Protein AF-A0A357V1V2-F1 (afdb_monomer_lite)

Secondary structure (DSSP, 8-state):
------S--SS---------PPPTT-EEEEE-TTT-PBPPTT--EEEEEESTTS-S--TT-GGGTT-SSEEEEEEEEEETTEEEEEEEGGG-EEETTEEE-HHHHHHHHTTT-TTEEEEEEEEEEEEETTEEEEEEEEEEPGGGSSS--HHHHHHHHHHHHHHHHS---SEEEEE-TT-S-B-TTS-B-HHHHHHHHHTT----SEEE--TTS-S-S-HHHHHHGGGG--HHHHHHHHHHHHHHHHHHHHT--GGG--TT-BSTTSS--HHHHHHHHHHHHHHHS-PPPTTHHHH-SBHHHHHHHHHHHHHHHHHHHSSTT--

Foldseek 3Di:
DADPCPPDDPDQDDDFDWPFADDPFKDWFFAAPPVRHTDDAPDKHFIWIDGDPDDQADDPDPVGGPDPRDRPQWIWGHDPRTITTDAGNVQWFQDPNDTDHQVVLLCLLQPLDPQFDHLFKAWHWDQDPVGTAIEMETETDPVCLPPDPVLVVQVSSQVSCCVNPVDGHQKYFYAHPPPFDADPVRHGPNVVVVVCVVVVVGDTSDMLHAVPDDPPDPLQVLVVQQPPDDPVSNLVSQLVNVLVLLCRLLSHDSVVADQFDFPPPSRCDLVSLVVSQVVCCVRNVFHDDSVVSVQAGGSSSSSVRRVVRVVVVVVVVVPPVPD

pLDDT: mean 81.09, std 14.03, range [33.28, 97.44]

Radius of gyration: 25.88 Å; chains: 1; bounding box: 63×56×81 Å

Sequence (323 aa):
MAVPASGIDGGTTRALVSCGTPCQGLALDITDPDSGQPLPHGREGEVRLSGPSVMRGYWRDTATRGREPLATGDLGFIWEGALYVTGRLKDLIIIRGRNVAPGDVENALAQCHPALAPAAAAAFPVETGDGEALVVAVEIRRDHRRNTDWPRVFAAMQGRFADQMGLTATDIVLLPPGALARTTSGKIRRRTCRQAYIDGAWKPLARLAGALEGAGRAGPAKVRRMANADRIERMAALVDYLIWRLAQLTAQPEAFLGPDTPVDGIGLDSLKQVEFLMLVESDLGVALPMDWSASATTLSSLADLIQSHRDGAAATTGDEHGA

Structure (mmCIF, N/CA/C/O backbone):
data_AF-A0A357V1V2-F1
#
_entry.id   AF-A0A357V1V2-F1
#
loop_
_atom_site.group_PDB
_atom_site.id
_atom_site.type_symbol
_atom_site.label_atom_id
_atom_site.label_alt_id
_atom_site.label_comp_id
_atom_site.label_asym_id
_atom_site.label_entity_id
_atom_site.label_seq_id
_atom_site.pdbx_PDB_ins_code
_atom_site.Cartn_x
_atom_site.Cartn_y
_atom_site.Cartn_z
_atom_site.occupancy
_atom_site.B_iso_or_equiv
_atom_site.auth_seq_id
_atom_site.auth_comp_id
_atom_site.auth_asym_id
_atom_site.auth_atom_id
_atom_site.pdbx_PDB_model_num
ATOM 1 N N . MET A 1 1 ? -1.548 -14.354 17.690 1.00 57.34 1 MET A N 1
ATOM 2 C CA . MET A 1 1 ? -1.649 -13.688 19.005 1.00 57.34 1 MET A CA 1
ATOM 3 C C . MET A 1 1 ? -0.673 -12.534 18.935 1.00 57.34 1 MET A C 1
ATOM 5 O O . MET A 1 1 ? 0.463 -12.780 18.555 1.00 57.34 1 MET A O 1
ATOM 9 N N . ALA A 1 2 ? -1.122 -11.303 19.149 1.00 60.66 2 ALA A N 1
ATOM 10 C CA . ALA A 1 2 ? -0.258 -10.149 19.291 1.00 60.66 2 ALA A CA 1
ATOM 11 C C . ALA A 1 2 ? 0.606 -10.367 20.535 1.00 60.66 2 ALA A C 1
ATOM 13 O O . ALA A 1 2 ? 0.085 -10.626 21.620 1.00 60.66 2 ALA A O 1
ATOM 14 N N . VAL A 1 3 ? 1.918 -10.326 20.343 1.00 63.69 3 VAL A N 1
ATOM 15 C CA . VAL A 1 3 ? 2.908 -10.452 21.410 1.00 63.69 3 VAL A CA 1
ATOM 16 C C . VAL A 1 3 ? 3.619 -9.103 21.495 1.00 63.69 3 VAL A C 1
ATOM 18 O O . VAL A 1 3 ? 4.000 -8.574 20.445 1.00 63.69 3 VAL A O 1
ATOM 21 N N . PRO A 1 4 ? 3.775 -8.506 22.689 1.00 62.22 4 PRO A N 1
ATOM 22 C CA . PRO A 1 4 ? 4.600 -7.318 22.847 1.00 62.22 4 PRO A CA 1
ATOM 23 C C . PRO A 1 4 ? 6.000 -7.589 22.307 1.00 62.22 4 PRO A C 1
ATOM 25 O O . PRO A 1 4 ? 6.579 -8.637 22.585 1.00 62.22 4 PRO A O 1
ATOM 28 N N . ALA A 1 5 ? 6.554 -6.645 21.552 1.00 62.47 5 ALA A N 1
ATOM 29 C CA . ALA A 1 5 ? 7.929 -6.754 21.097 1.00 62.47 5 ALA A CA 1
ATOM 30 C C . ALA A 1 5 ? 8.875 -6.628 22.307 1.00 62.47 5 ALA A C 1
ATOM 32 O O . ALA A 1 5 ? 9.198 -5.522 22.737 1.00 62.47 5 ALA A O 1
ATOM 33 N N . SER A 1 6 ? 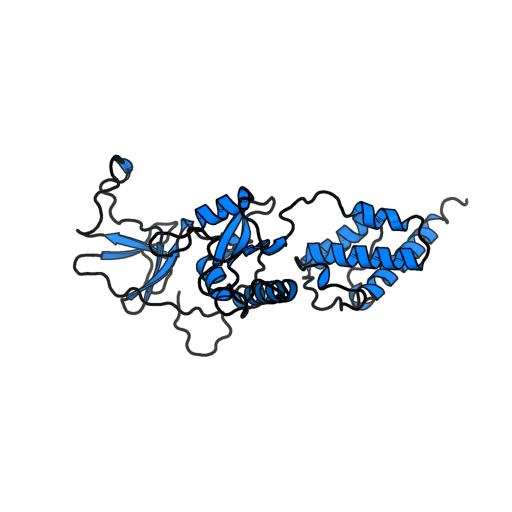9.313 -7.754 22.874 1.00 52.62 6 SER A N 1
ATOM 34 C CA . SER A 1 6 ? 10.531 -7.806 23.682 1.00 52.62 6 SER A CA 1
ATOM 35 C C . SER A 1 6 ? 11.693 -7.646 22.715 1.00 52.62 6 SER A C 1
ATOM 37 O O . SER A 1 6 ? 11.784 -8.411 21.762 1.00 52.62 6 SER A O 1
ATOM 39 N N . GLY A 1 7 ? 12.500 -6.600 22.889 1.00 50.75 7 GLY A N 1
ATOM 40 C CA . GLY A 1 7 ? 13.479 -6.164 21.896 1.00 50.75 7 GLY A CA 1
ATOM 41 C C . GLY A 1 7 ? 14.213 -7.297 21.164 1.00 50.75 7 GLY A C 1
ATOM 42 O O . GLY A 1 7 ? 14.777 -8.184 21.792 1.00 50.75 7 GLY A O 1
ATOM 43 N N . ILE A 1 8 ? 14.263 -7.152 19.836 1.00 47.19 8 ILE A N 1
ATOM 44 C CA . ILE A 1 8 ? 15.121 -7.871 18.883 1.00 47.19 8 ILE A CA 1
ATOM 45 C C . ILE A 1 8 ? 14.845 -9.378 18.731 1.00 47.19 8 ILE A C 1
ATOM 47 O O . ILE A 1 8 ? 15.737 -10.193 18.920 1.00 47.19 8 ILE A O 1
ATOM 51 N N . ASP A 1 9 ? 13.658 -9.739 18.248 1.00 41.16 9 ASP A N 1
ATOM 52 C CA . ASP A 1 9 ? 13.504 -10.947 17.428 1.00 41.16 9 ASP A CA 1
ATOM 53 C C . ASP A 1 9 ? 13.118 -10.510 16.014 1.00 41.16 9 ASP A C 1
ATOM 55 O O . ASP A 1 9 ? 12.279 -9.625 15.850 1.00 41.16 9 ASP A O 1
ATOM 59 N N . GLY A 1 10 ? 13.767 -11.086 14.998 1.00 45.47 10 GLY A N 1
ATOM 60 C CA . GLY A 1 10 ? 13.740 -10.676 13.582 1.00 45.47 10 GLY A CA 1
ATOM 61 C C . GLY A 1 10 ? 12.391 -10.769 12.851 1.00 45.47 10 GLY A C 1
ATOM 62 O O . GLY A 1 10 ? 12.371 -10.923 11.633 1.00 45.47 10 GLY A O 1
ATOM 63 N N . GLY A 1 11 ? 11.269 -10.696 13.567 1.00 51.84 11 GLY A N 1
ATOM 64 C CA . GLY A 1 11 ? 9.940 -10.483 13.009 1.00 51.84 11 GLY A CA 1
ATOM 65 C C . GLY A 1 11 ? 9.652 -8.998 12.768 1.00 51.84 11 GLY A C 1
ATOM 66 O O . GLY A 1 11 ? 10.154 -8.112 13.462 1.00 51.84 11 GLY A O 1
ATOM 67 N N . THR A 1 12 ? 8.807 -8.708 11.783 1.00 56.44 12 THR A N 1
ATOM 68 C CA . THR A 1 12 ? 8.307 -7.352 11.544 1.00 56.44 12 THR A CA 1
ATOM 69 C C . THR A 1 12 ? 7.396 -6.934 12.700 1.00 56.44 12 THR A C 1
ATOM 71 O O . THR A 1 12 ? 6.382 -7.568 12.988 1.00 56.44 12 THR A O 1
ATOM 74 N N . THR A 1 13 ? 7.774 -5.870 13.408 1.00 67.56 13 THR A N 1
ATOM 75 C CA . THR A 1 13 ? 7.014 -5.329 14.544 1.00 67.56 13 THR A CA 1
ATOM 76 C C . THR A 1 13 ? 6.277 -4.058 14.132 1.00 67.56 13 THR A C 1
ATOM 78 O O . THR A 1 13 ? 6.756 -3.286 13.300 1.00 67.56 13 THR A O 1
ATOM 81 N N . ARG A 1 14 ? 5.090 -3.827 14.710 1.00 70.62 14 ARG A N 1
ATOM 82 C CA . ARG A 1 14 ? 4.272 -2.632 14.455 1.00 70.62 14 ARG A CA 1
ATOM 83 C C . ARG A 1 14 ? 3.966 -1.904 15.758 1.00 70.62 14 ARG A C 1
ATOM 85 O O . ARG A 1 14 ? 3.488 -2.516 16.709 1.00 70.62 14 ARG A O 1
ATOM 92 N N . ALA A 1 15 ? 4.178 -0.590 15.775 1.00 77.69 15 ALA A N 1
ATOM 93 C CA . ALA A 1 15 ? 3.747 0.261 16.879 1.00 77.69 15 ALA A CA 1
ATOM 94 C C . ALA A 1 15 ? 2.239 0.548 16.774 1.00 77.69 15 ALA A C 1
ATOM 96 O O . ALA A 1 15 ? 1.752 0.961 15.721 1.00 77.69 15 ALA A O 1
ATOM 97 N N . LEU A 1 16 ? 1.505 0.344 17.868 1.00 82.12 16 LEU A N 1
ATOM 98 C CA . LEU A 1 16 ? 0.070 0.611 17.967 1.00 82.12 16 LEU A CA 1
ATOM 99 C C . LEU A 1 16 ? -0.216 1.535 19.145 1.00 82.12 16 LEU A C 1
ATOM 101 O O . LEU A 1 16 ? 0.464 1.484 20.167 1.00 82.12 16 LEU A O 1
ATOM 105 N N . VAL A 1 17 ? -1.247 2.363 19.001 1.00 86.25 17 VAL A N 1
ATOM 106 C CA . VAL A 1 17 ? -1.710 3.258 20.062 1.00 86.25 17 VAL A CA 1
ATOM 107 C C . VAL A 1 17 ? -2.965 2.667 20.686 1.00 86.25 17 VAL A C 1
ATOM 109 O O . VAL A 1 17 ? -3.897 2.287 19.979 1.00 86.25 17 VAL A O 1
ATOM 112 N N . SER A 1 18 ? -2.977 2.604 22.015 1.00 91.25 18 SER A N 1
ATOM 113 C CA . SER A 1 18 ? -4.138 2.161 22.782 1.00 91.25 18 SER A CA 1
ATOM 114 C C . SER A 1 18 ? -5.326 3.104 22.578 1.00 91.25 18 SER A C 1
ATOM 116 O O . SER A 1 18 ? -5.187 4.325 22.664 1.00 91.25 18 SER A O 1
ATOM 118 N N . CYS A 1 19 ? -6.507 2.535 22.345 1.00 92.56 19 CYS A N 1
ATOM 119 C CA . CYS A 1 19 ? -7.788 3.243 22.358 1.00 92.56 19 CYS A CA 1
ATOM 120 C C . CYS A 1 19 ? -8.397 3.336 23.769 1.00 92.56 19 CYS A C 1
ATOM 122 O O . CYS A 1 19 ? -9.457 3.937 23.931 1.00 92.56 19 CYS A O 1
ATOM 124 N N . GLY A 1 20 ? -7.736 2.765 24.781 1.00 92.81 20 GLY A N 1
ATOM 125 C CA . GLY A 1 20 ? -8.201 2.742 26.165 1.00 92.81 20 GLY A CA 1
ATOM 126 C C . GLY A 1 20 ? -9.162 1.592 26.475 1.00 92.81 20 GLY A C 1
ATOM 127 O O . GLY A 1 20 ? -9.261 0.614 25.732 1.00 92.81 20 GLY A O 1
ATOM 128 N N . THR A 1 21 ? -9.839 1.702 27.615 1.00 92.81 21 THR A N 1
ATOM 129 C CA . THR A 1 21 ? -10.822 0.732 28.112 1.00 92.81 21 THR A CA 1
ATOM 130 C C . THR A 1 21 ? -12.250 1.159 27.740 1.00 92.81 21 THR A C 1
ATOM 132 O O . THR A 1 21 ? -12.507 2.354 27.555 1.00 92.81 21 THR A O 1
ATOM 135 N N . PRO A 1 22 ? -13.210 0.220 27.640 1.00 89.12 22 PRO A N 1
ATOM 136 C CA . PRO A 1 22 ? -14.613 0.559 27.414 1.00 89.12 22 PRO A CA 1
ATOM 137 C C . PRO A 1 22 ? -15.164 1.491 28.500 1.00 89.12 22 PRO A C 1
ATOM 139 O O . PRO A 1 22 ? -14.874 1.329 29.687 1.00 89.12 22 PRO A O 1
ATOM 142 N N . CYS A 1 23 ? -15.995 2.457 28.101 1.00 88.56 23 CYS A N 1
ATOM 143 C CA . CYS A 1 23 ? -16.725 3.294 29.051 1.00 88.56 23 CYS A CA 1
ATOM 144 C C . CYS A 1 23 ? -17.707 2.457 29.887 1.00 88.56 23 CYS A C 1
ATOM 146 O O . CYS A 1 23 ? -18.170 1.401 29.458 1.00 88.56 23 CYS A O 1
ATOM 148 N N . GLN A 1 24 ? -18.075 2.959 31.068 1.00 89.75 24 GLN A N 1
ATOM 149 C CA . GLN A 1 24 ? -19.005 2.267 31.960 1.00 89.75 24 GLN A CA 1
ATOM 150 C C . GLN A 1 24 ? -20.320 1.909 31.246 1.00 89.75 24 GLN A C 1
ATOM 152 O O . GLN A 1 24 ? -20.941 2.751 30.599 1.00 89.75 24 GLN A O 1
ATOM 157 N N . GLY A 1 25 ? -20.744 0.651 31.390 1.00 87.19 25 GLY A N 1
ATOM 158 C CA . GLY A 1 25 ? -21.963 0.125 30.772 1.00 87.19 25 GLY A CA 1
ATOM 159 C C . GLY A 1 25 ? -21.810 -0.316 29.313 1.00 87.19 25 GLY A C 1
ATOM 160 O O . GLY A 1 25 ? -22.768 -0.851 28.763 1.00 87.19 25 GLY A O 1
ATOM 161 N N . LEU A 1 26 ? -20.637 -0.130 28.695 1.00 90.75 26 LEU A N 1
ATOM 162 C CA . LEU A 1 26 ? -20.324 -0.646 27.365 1.00 90.75 26 LEU A CA 1
ATOM 163 C C . LEU A 1 26 ? -19.524 -1.950 27.488 1.00 90.75 26 LEU A C 1
ATOM 165 O O . LEU A 1 26 ? -18.442 -1.966 28.071 1.00 90.75 26 LEU A O 1
ATOM 169 N N . ALA A 1 27 ? -20.052 -3.033 26.928 1.00 92.19 27 ALA A N 1
ATOM 170 C CA . ALA A 1 27 ? -19.327 -4.283 26.749 1.00 92.19 27 ALA A CA 1
ATOM 171 C C . ALA A 1 27 ? -18.579 -4.261 25.410 1.00 92.19 27 ALA A C 1
ATOM 173 O O . ALA A 1 27 ? -19.105 -3.781 24.401 1.00 92.19 27 ALA A O 1
ATOM 174 N N . LEU A 1 28 ? -17.351 -4.773 25.424 1.00 93.25 28 LEU A N 1
ATOM 175 C CA . LEU A 1 28 ? -16.453 -4.864 24.280 1.00 93.25 28 LEU A CA 1
ATOM 176 C C . LEU A 1 28 ? -15.994 -6.312 24.148 1.00 93.25 28 LEU A C 1
ATOM 178 O O . LEU A 1 28 ? -15.358 -6.828 25.065 1.00 93.25 28 LEU A O 1
ATOM 182 N N . ASP A 1 29 ? -16.246 -6.907 22.990 1.00 93.56 29 ASP A N 1
ATOM 183 C CA . ASP A 1 29 ? -15.806 -8.256 22.650 1.00 93.56 29 ASP A CA 1
ATOM 184 C C . ASP A 1 29 ? -14.965 -8.232 21.371 1.00 93.56 29 ASP A C 1
ATOM 186 O O . ASP A 1 29 ? -15.177 -7.404 20.480 1.00 93.56 29 ASP A O 1
ATOM 190 N N . ILE A 1 30 ? -14.019 -9.167 21.274 1.00 95.50 30 ILE A N 1
ATOM 191 C CA . ILE A 1 30 ? -13.288 -9.457 20.038 1.00 95.50 30 ILE A CA 1
ATOM 192 C C . ILE A 1 30 ? -13.782 -10.804 19.531 1.00 95.50 30 ILE A C 1
ATOM 194 O O . ILE A 1 30 ? -13.685 -11.799 20.245 1.00 95.50 30 ILE A O 1
ATOM 198 N N . THR A 1 31 ? -14.319 -10.845 18.316 1.00 93.75 31 THR A N 1
ATOM 199 C CA . THR A 1 31 ? -14.871 -12.073 17.728 1.00 93.75 31 THR A CA 1
ATOM 200 C C . THR A 1 31 ? -14.164 -12.449 16.441 1.00 93.75 31 THR A C 1
ATOM 202 O O . THR A 1 31 ? -13.753 -11.586 15.673 1.00 93.75 31 THR A O 1
ATOM 205 N N . ASP A 1 32 ? -14.052 -13.742 16.180 1.00 88.06 32 ASP A N 1
ATOM 206 C CA . ASP A 1 32 ? -13.596 -14.264 14.902 1.00 88.06 32 ASP A CA 1
ATOM 207 C C . ASP A 1 32 ? -14.593 -13.859 13.792 1.00 88.06 32 ASP A C 1
ATOM 209 O O . ASP A 1 32 ? -15.791 -14.124 13.942 1.00 88.06 32 ASP A O 1
ATOM 213 N N . PRO A 1 33 ? -14.154 -13.180 12.714 1.00 80.81 33 PRO A N 1
ATOM 214 C CA . PRO A 1 33 ? -15.066 -12.656 11.695 1.00 80.81 33 PRO A CA 1
ATOM 215 C C . PRO A 1 33 ? -15.863 -13.734 10.951 1.00 80.81 33 PRO A C 1
ATOM 217 O O . PRO A 1 33 ? -16.987 -13.462 10.529 1.00 80.81 33 PRO A O 1
ATOM 220 N N . ASP A 1 34 ? -15.302 -14.938 10.808 1.00 79.56 34 ASP A N 1
ATOM 221 C CA . ASP A 1 34 ? -15.890 -16.018 10.012 1.00 79.56 34 ASP A CA 1
ATOM 222 C C . ASP A 1 34 ? -16.873 -16.850 10.841 1.00 79.56 34 ASP A C 1
ATOM 224 O O . ASP A 1 34 ? -18.008 -17.103 10.436 1.00 79.56 34 ASP A O 1
ATOM 228 N N . SER A 1 35 ? -16.450 -17.265 12.034 1.00 85.62 35 SER A N 1
ATOM 229 C CA . SER A 1 35 ? -17.246 -18.112 12.928 1.00 85.62 35 SER A CA 1
ATOM 230 C C . SER A 1 35 ? -18.153 -17.322 13.875 1.00 85.62 35 SER A C 1
ATOM 232 O O . SER A 1 35 ? -19.079 -17.887 14.461 1.00 85.62 35 SER A O 1
ATOM 234 N N . GLY A 1 36 ? -17.886 -16.026 14.064 1.00 84.69 36 GLY A N 1
ATOM 235 C CA . GLY A 1 36 ? -18.584 -15.161 15.014 1.00 84.69 36 GLY A CA 1
ATOM 236 C C . GLY A 1 36 ? -18.291 -15.469 16.486 1.00 84.69 36 GLY A C 1
ATOM 237 O O . GLY A 1 36 ? -18.942 -14.889 17.356 1.00 84.69 36 GLY A O 1
ATOM 238 N N . GLN A 1 37 ? -17.352 -16.375 16.777 1.00 90.75 37 GLN A N 1
ATOM 239 C CA . GLN A 1 37 ? -17.047 -16.818 18.138 1.00 90.75 37 GLN A CA 1
ATOM 240 C C . GLN A 1 37 ? -16.130 -15.831 18.873 1.00 90.75 37 GLN A C 1
ATOM 242 O O . GLN A 1 37 ? -15.250 -15.243 18.242 1.00 90.75 37 GLN A O 1
ATOM 247 N N . PRO A 1 38 ? -16.274 -15.662 20.200 1.00 92.25 38 PRO A N 1
ATOM 248 C CA . PRO A 1 38 ? -15.348 -14.860 20.993 1.00 92.25 38 PRO A CA 1
ATOM 249 C C . PRO A 1 38 ? -13.910 -15.376 20.895 1.00 92.25 38 PRO A C 1
ATOM 251 O O . PRO A 1 38 ? -13.651 -16.578 20.981 1.00 92.25 38 PRO A O 1
ATOM 254 N N . LEU A 1 39 ? -12.966 -14.452 20.753 1.00 92.06 39 LEU A N 1
ATOM 255 C CA . LEU A 1 39 ? -11.537 -14.724 20.740 1.00 92.06 39 LEU A CA 1
ATOM 256 C C . LEU A 1 39 ? -10.901 -14.323 22.079 1.00 92.06 39 LEU A C 1
ATOM 258 O O . LEU A 1 39 ? -11.310 -13.336 22.693 1.00 92.06 39 LEU A O 1
ATOM 262 N N . PRO A 1 40 ? -9.873 -15.055 22.546 1.00 90.06 40 PRO A N 1
ATOM 263 C CA . PRO A 1 40 ? -9.169 -14.690 23.766 1.00 90.06 40 PRO A CA 1
ATOM 264 C C . PRO A 1 40 ? -8.368 -13.395 23.578 1.00 90.06 40 PRO A C 1
ATOM 266 O O . PRO A 1 40 ? -8.021 -13.006 22.459 1.00 90.06 40 PRO A O 1
ATOM 269 N N . HIS A 1 41 ? -8.019 -12.750 24.692 1.00 89.00 41 HIS A N 1
ATOM 270 C CA . HIS A 1 41 ? -7.196 -11.540 24.686 1.00 89.00 41 HIS A CA 1
ATOM 271 C C . HIS A 1 41 ? -5.891 -11.741 23.895 1.00 89.00 41 HIS A C 1
ATOM 273 O O . HIS A 1 41 ? -5.310 -12.827 23.857 1.00 89.00 41 HIS A O 1
ATOM 279 N N . GLY A 1 42 ? -5.447 -10.682 23.222 1.00 87.62 42 GLY A N 1
ATOM 280 C CA . GLY A 1 42 ? -4.290 -10.699 22.333 1.00 87.62 42 GLY A CA 1
ATOM 281 C C . GLY A 1 42 ? -4.525 -11.386 20.984 1.00 87.62 42 GLY A C 1
ATOM 282 O O . GLY A 1 42 ? -3.621 -11.399 20.155 1.00 87.62 42 GLY A O 1
ATOM 283 N N . ARG A 1 43 ? -5.690 -11.971 20.689 1.00 88.81 43 ARG A N 1
ATOM 284 C CA . ARG A 1 43 ? -6.023 -12.407 19.319 1.00 88.81 43 ARG A CA 1
ATOM 285 C C . ARG A 1 43 ? -6.731 -11.274 18.587 1.00 88.81 43 ARG A C 1
ATOM 287 O O . ARG A 1 43 ? -7.619 -10.643 19.145 1.00 88.81 43 ARG A O 1
ATOM 294 N N . GLU A 1 44 ? -6.311 -11.025 17.351 1.00 88.81 44 GLU A N 1
ATOM 295 C CA . GLU A 1 44 ? -6.985 -10.074 16.470 1.00 88.81 44 GLU A CA 1
ATOM 296 C C . GLU A 1 44 ? -8.293 -10.677 15.951 1.00 88.81 44 GLU A C 1
ATOM 298 O O . GLU A 1 44 ? -8.324 -11.845 15.564 1.00 88.81 44 GLU A O 1
ATOM 303 N N . GLY A 1 45 ? -9.350 -9.871 15.950 1.00 90.62 45 GLY A N 1
ATOM 304 C CA . GLY A 1 45 ? -10.662 -10.202 15.406 1.00 90.62 45 GLY A CA 1
ATOM 305 C C . GLY A 1 45 ? -11.514 -8.953 15.207 1.00 90.62 45 GLY A C 1
ATOM 306 O O . GLY A 1 45 ? -11.035 -7.829 15.360 1.00 90.62 45 GLY A O 1
ATOM 307 N N . GLU A 1 46 ? -12.781 -9.142 14.856 1.00 94.12 46 GLU A N 1
ATOM 308 C CA . GLU A 1 46 ? -13.752 -8.058 14.735 1.00 94.12 46 GLU A CA 1
ATOM 309 C C . GLU A 1 46 ? -14.107 -7.490 16.114 1.00 94.12 46 GLU A C 1
ATOM 311 O O . GLU A 1 46 ? -14.473 -8.228 17.032 1.00 94.12 46 GLU A O 1
ATOM 316 N N . VAL A 1 47 ? -14.039 -6.165 16.229 1.00 95.00 47 VAL A N 1
ATOM 317 C CA . VAL A 1 47 ? -14.464 -5.414 17.407 1.00 95.00 47 VAL A CA 1
ATOM 318 C C . VAL A 1 47 ? -15.988 -5.340 17.447 1.00 95.00 47 VAL A C 1
ATOM 320 O O . VAL A 1 47 ? -16.642 -4.892 16.500 1.00 95.00 47 VAL A O 1
ATOM 323 N N . ARG A 1 48 ? -16.566 -5.754 18.573 1.00 94.31 48 ARG A N 1
ATOM 324 C CA . ARG A 1 48 ? -18.010 -5.756 18.796 1.00 94.31 48 ARG A CA 1
ATOM 325 C C . ARG A 1 48 ? -18.372 -5.021 20.076 1.00 94.31 48 ARG A C 1
ATOM 327 O O . ARG A 1 48 ? -17.693 -5.157 21.089 1.00 94.31 48 ARG A O 1
ATOM 334 N N . LEU A 1 49 ? -19.434 -4.220 20.011 1.00 93.19 49 LEU A N 1
ATOM 335 C CA . LEU A 1 49 ? -19.885 -3.373 21.116 1.00 93.19 49 LEU A CA 1
ATOM 336 C C . LEU A 1 49 ? -21.332 -3.684 21.495 1.00 93.19 49 LEU A C 1
ATOM 338 O O . LEU A 1 49 ? -22.197 -3.731 20.623 1.00 93.19 49 LEU A O 1
ATOM 342 N N . SER A 1 50 ? -21.606 -3.804 22.791 1.00 91.88 50 SER A N 1
ATOM 343 C CA . SER A 1 50 ? -22.971 -3.921 23.328 1.00 91.88 50 SER A CA 1
ATOM 344 C C . SER A 1 50 ? -23.173 -2.934 24.466 1.00 91.88 50 SER A C 1
ATOM 346 O O . SER A 1 50 ? -22.242 -2.667 25.225 1.00 91.88 50 SER A O 1
ATOM 348 N N . GLY A 1 51 ? -24.380 -2.396 24.616 1.00 90.81 51 GLY A N 1
ATOM 349 C CA . GLY A 1 51 ? -24.706 -1.512 25.730 1.00 90.81 51 GLY A CA 1
ATOM 350 C C . GLY A 1 51 ? -25.570 -0.316 25.338 1.00 90.81 51 GLY A C 1
ATOM 351 O O . GLY A 1 51 ? -25.842 -0.078 24.162 1.00 90.81 51 GLY A O 1
ATOM 352 N N . PRO A 1 52 ? -25.970 0.503 26.324 1.00 87.88 52 PRO A N 1
ATOM 353 C CA . PRO A 1 52 ? -27.013 1.515 26.165 1.00 87.88 52 PRO A CA 1
ATOM 354 C C . PRO A 1 52 ? -26.650 2.643 25.187 1.00 87.88 52 PRO A C 1
ATOM 356 O O . PRO A 1 52 ? -27.538 3.342 24.704 1.00 87.88 52 PRO A O 1
ATOM 359 N N . SER A 1 53 ? -25.360 2.825 24.891 1.00 86.00 53 SER A N 1
ATOM 360 C CA . SER A 1 53 ? -24.858 3.829 23.943 1.00 86.00 53 SER A CA 1
ATOM 361 C C . SER A 1 53 ? -24.858 3.352 22.485 1.00 86.00 53 SER A C 1
ATOM 363 O O . SER A 1 53 ? -24.555 4.141 21.589 1.00 86.00 53 SER A O 1
ATOM 365 N N . VAL A 1 54 ? -25.173 2.080 22.221 1.00 88.94 54 VAL A N 1
ATOM 366 C CA . VAL A 1 54 ? -25.264 1.542 20.860 1.00 88.94 54 VAL A CA 1
ATOM 367 C C . VAL A 1 54 ? -26.529 2.071 20.183 1.00 88.94 54 VAL A C 1
ATOM 369 O O . VAL A 1 54 ? -27.622 2.091 20.751 1.00 88.94 54 VAL A O 1
ATOM 372 N N . MET A 1 55 ? -26.386 2.546 18.943 1.00 85.62 55 MET A N 1
ATOM 373 C CA . MET A 1 55 ? -27.519 3.063 18.179 1.00 85.62 55 MET A CA 1
ATOM 374 C C . MET A 1 55 ? -28.566 1.971 17.940 1.00 85.62 55 MET A C 1
ATOM 376 O O . MET A 1 55 ? -28.241 0.820 17.667 1.00 85.62 55 MET A O 1
ATOM 380 N N . ARG A 1 56 ? -29.844 2.354 17.919 1.00 84.44 56 ARG A N 1
ATOM 381 C CA . ARG A 1 56 ? -30.942 1.413 17.647 1.00 84.44 56 ARG A CA 1
ATOM 382 C C . ARG A 1 56 ? -30.937 0.844 16.231 1.00 84.44 56 ARG A C 1
ATOM 384 O O . ARG A 1 56 ? -31.717 -0.065 15.992 1.00 84.44 56 ARG A O 1
ATOM 391 N N . GLY A 1 57 ? -30.166 1.423 15.313 1.00 84.81 57 GLY A N 1
ATOM 392 C CA . GLY A 1 57 ? -30.143 1.130 13.880 1.00 84.81 57 GLY A CA 1
ATOM 393 C C . GLY A 1 57 ? -30.074 2.414 13.049 1.00 84.81 57 GLY A C 1
ATOM 394 O O . GLY A 1 57 ? -30.175 3.523 13.580 1.00 84.81 57 GLY A O 1
ATOM 395 N N . TYR A 1 58 ? -29.921 2.271 11.736 1.00 82.88 58 TYR A N 1
ATOM 396 C CA . TYR A 1 58 ? -29.881 3.392 10.804 1.00 82.88 58 TYR A CA 1
ATOM 397 C C . TYR A 1 58 ? -31.283 3.942 10.507 1.00 82.88 58 TYR A C 1
ATOM 399 O O . TYR A 1 58 ? -32.299 3.241 10.529 1.00 82.88 58 TYR A O 1
ATOM 407 N N . TRP A 1 59 ? -31.351 5.246 10.233 1.00 83.31 59 TRP A N 1
ATOM 408 C CA . TRP A 1 59 ? -32.605 5.921 9.912 1.00 83.31 59 TRP A CA 1
ATOM 409 C C . TRP A 1 59 ? -33.225 5.343 8.634 1.00 83.31 59 TRP A C 1
ATOM 411 O O . TRP A 1 59 ? -32.578 5.309 7.593 1.00 83.31 59 TRP A O 1
ATOM 421 N N . ARG A 1 60 ? -34.495 4.922 8.724 1.00 82.94 60 ARG A N 1
ATOM 422 C CA . ARG A 1 60 ? -35.269 4.263 7.649 1.00 82.94 60 ARG A CA 1
ATOM 423 C C . ARG A 1 60 ? -34.727 2.910 7.168 1.00 82.94 60 ARG A C 1
ATOM 425 O O . ARG A 1 60 ? -35.223 2.402 6.170 1.00 82.94 60 ARG A O 1
ATOM 432 N N . ASP A 1 61 ? -33.805 2.295 7.902 1.00 79.88 61 ASP A N 1
ATOM 433 C CA . ASP A 1 61 ? -33.345 0.933 7.631 1.00 79.88 61 ASP A CA 1
ATOM 434 C C . ASP A 1 61 ? -33.776 -0.006 8.766 1.00 79.88 61 ASP A C 1
ATOM 436 O O . ASP A 1 61 ? -33.161 -0.074 9.833 1.00 79.88 61 ASP A O 1
ATOM 440 N N . THR A 1 62 ? -34.869 -0.737 8.546 1.00 80.50 62 THR A N 1
ATOM 441 C CA . THR A 1 62 ? -35.417 -1.675 9.534 1.00 80.50 62 THR A CA 1
ATOM 442 C C . THR A 1 62 ? -34.542 -2.907 9.741 1.00 80.50 62 THR A C 1
ATOM 444 O O . THR A 1 62 ? -34.614 -3.500 10.813 1.00 80.50 62 THR A O 1
ATOM 447 N N . ALA A 1 63 ? -33.698 -3.284 8.772 1.00 78.44 63 ALA A N 1
ATOM 448 C CA . ALA A 1 63 ? -32.848 -4.476 8.863 1.00 78.44 63 ALA A CA 1
ATOM 449 C C . ALA A 1 63 ? -31.703 -4.313 9.877 1.00 78.44 63 ALA A C 1
ATOM 451 O O . ALA A 1 63 ? -31.123 -5.294 10.351 1.00 78.44 63 ALA A O 1
ATOM 452 N N . THR A 1 64 ? -31.393 -3.064 10.223 1.00 74.44 64 THR A N 1
ATOM 453 C CA . THR A 1 64 ? -30.327 -2.701 11.162 1.00 74.44 64 THR A CA 1
ATOM 454 C C . THR A 1 64 ? -30.836 -2.500 12.589 1.00 74.44 64 THR A C 1
ATOM 456 O O . THR A 1 64 ? -30.045 -2.194 13.480 1.00 74.44 64 THR A O 1
ATOM 459 N N . ARG A 1 65 ? -32.147 -2.670 12.828 1.00 74.56 65 ARG A N 1
ATOM 460 C CA . ARG A 1 65 ? -32.738 -2.444 14.147 1.00 74.56 65 ARG A CA 1
ATOM 461 C C . ARG A 1 65 ? -32.478 -3.583 15.126 1.00 74.56 65 ARG A C 1
ATOM 463 O O . ARG A 1 65 ? -32.706 -4.739 14.795 1.00 74.56 65 ARG A O 1
ATOM 470 N N . GLY A 1 66 ? -32.071 -3.234 16.348 1.00 69.38 66 GLY A N 1
ATOM 471 C CA . GLY A 1 66 ? -31.959 -4.179 17.469 1.00 69.38 66 GLY A CA 1
ATOM 472 C C . GLY A 1 66 ? -30.867 -5.244 17.320 1.00 69.38 66 GLY A C 1
ATOM 473 O O . GLY A 1 66 ? -30.924 -6.262 18.002 1.00 69.38 66 GLY A O 1
ATOM 474 N N . ARG A 1 67 ? -29.889 -5.038 16.427 1.00 69.12 67 ARG A N 1
ATOM 475 C CA . ARG A 1 67 ? -28.714 -5.909 16.314 1.00 69.12 67 ARG A CA 1
ATOM 476 C C . ARG A 1 67 ? -27.703 -5.547 17.401 1.00 69.12 67 ARG A C 1
ATOM 478 O O . ARG A 1 67 ? -26.920 -4.619 17.223 1.00 69.12 67 ARG A O 1
ATOM 485 N N . GLU A 1 68 ? -27.730 -6.295 18.497 1.00 76.88 68 GLU A N 1
ATOM 486 C CA . GLU A 1 68 ? -26.634 -6.360 19.464 1.00 76.88 68 GLU A CA 1
ATOM 487 C C . GLU A 1 68 ? -26.022 -7.772 19.458 1.00 76.88 68 GLU A C 1
ATOM 489 O O . GLU A 1 68 ? -26.767 -8.750 19.345 1.00 76.88 68 GLU A O 1
ATOM 494 N N . PRO A 1 69 ? -24.690 -7.903 19.561 1.00 85.81 69 PRO A N 1
ATOM 495 C CA . PRO A 1 69 ? -23.701 -6.822 19.578 1.00 85.81 69 PRO A CA 1
ATOM 496 C C . PRO A 1 69 ? -23.594 -6.072 18.233 1.00 85.81 69 PRO A C 1
ATOM 498 O O . PRO A 1 69 ? -23.770 -6.654 17.160 1.00 85.81 69 PRO A O 1
ATOM 501 N N . LEU A 1 70 ? -23.268 -4.776 18.281 1.00 89.44 70 LEU A N 1
ATOM 502 C CA . LEU A 1 70 ? -22.921 -3.988 17.098 1.00 89.44 70 LEU A CA 1
ATOM 503 C C . LEU A 1 70 ? -21.569 -4.458 16.560 1.00 89.44 70 LEU A C 1
ATOM 505 O O . LEU A 1 70 ? -20.529 -4.216 17.172 1.00 89.44 70 LEU A O 1
ATOM 509 N N . ALA A 1 71 ? -21.594 -5.070 15.380 1.00 89.69 71 ALA A N 1
ATOM 510 C CA . ALA A 1 71 ? -20.411 -5.308 14.567 1.00 89.69 71 ALA A CA 1
ATOM 511 C C . ALA A 1 71 ? -19.901 -3.971 14.005 1.00 89.69 71 ALA A C 1
ATOM 513 O O . ALA A 1 71 ? -20.548 -3.369 13.142 1.00 89.69 71 ALA A O 1
ATOM 514 N N . THR A 1 72 ? -18.768 -3.470 14.511 1.00 89.06 72 THR A N 1
ATOM 515 C CA . THR A 1 72 ? -18.220 -2.174 14.064 1.00 89.06 72 THR A CA 1
ATOM 516 C C . THR A 1 72 ? -17.580 -2.278 12.676 1.00 89.06 72 THR A C 1
ATOM 518 O O . THR A 1 72 ? -17.456 -1.281 11.954 1.00 89.06 72 THR A O 1
ATOM 521 N N . GLY A 1 73 ? -17.200 -3.500 12.285 1.00 86.38 73 GLY A N 1
ATOM 522 C CA . GLY A 1 73 ? -16.384 -3.785 11.115 1.00 86.38 73 GLY A CA 1
ATOM 523 C C . GLY A 1 73 ? -14.919 -3.379 11.284 1.00 86.38 73 GLY A C 1
ATOM 524 O O . GLY A 1 73 ? -14.177 -3.446 10.306 1.00 86.38 73 GLY A O 1
ATOM 525 N N . ASP A 1 74 ? -14.502 -2.941 12.474 1.00 90.31 74 ASP A N 1
ATOM 526 C CA . ASP A 1 74 ? -13.103 -2.666 12.800 1.00 90.31 74 ASP A CA 1
ATOM 527 C C . ASP A 1 74 ? -12.421 -3.948 13.289 1.00 90.31 74 ASP A C 1
ATOM 529 O O . ASP A 1 74 ? -13.043 -4.785 13.943 1.00 90.31 74 ASP A O 1
ATOM 533 N N . LEU A 1 75 ? -11.138 -4.099 12.970 1.00 89.25 75 LEU A N 1
ATOM 534 C CA . LEU A 1 75 ? -10.293 -5.175 13.479 1.00 89.25 75 LEU A CA 1
ATOM 535 C C . LEU A 1 75 ? -9.481 -4.667 14.665 1.00 89.25 75 LEU A C 1
ATOM 537 O O . LEU A 1 75 ? -9.024 -3.521 14.672 1.00 89.25 75 LEU A O 1
ATOM 541 N N . GLY A 1 76 ? -9.300 -5.516 15.668 1.00 92.31 76 GLY A N 1
ATOM 542 C CA . GLY A 1 76 ? -8.514 -5.180 16.841 1.00 92.31 76 GLY A CA 1
ATOM 543 C C . GLY A 1 76 ? -8.318 -6.349 17.791 1.00 92.31 76 GLY A C 1
ATOM 544 O O . GLY A 1 76 ? -8.808 -7.453 17.566 1.00 92.31 76 GLY A O 1
ATOM 545 N N . PHE A 1 77 ? -7.588 -6.092 18.870 1.00 93.69 77 PHE A N 1
ATOM 546 C CA . PHE A 1 77 ? -7.409 -7.028 19.977 1.00 93.69 77 PHE A CA 1
ATOM 547 C C . PHE A 1 77 ? -7.396 -6.285 21.315 1.00 93.69 77 PHE A C 1
ATOM 549 O O . PHE A 1 77 ? -7.142 -5.080 21.374 1.00 93.69 77 PHE A O 1
ATOM 556 N N . ILE A 1 78 ? -7.644 -7.021 22.399 1.00 94.12 78 ILE A N 1
ATOM 557 C CA . ILE A 1 78 ? -7.511 -6.516 23.769 1.00 94.12 78 ILE A CA 1
ATOM 558 C C . ILE A 1 78 ? -6.157 -6.949 24.325 1.00 94.12 78 ILE A C 1
ATOM 560 O O . ILE A 1 78 ? -5.837 -8.138 24.305 1.00 94.12 78 ILE A O 1
ATOM 564 N N . TRP A 1 79 ? -5.380 -6.003 24.847 1.00 91.75 79 TRP A N 1
ATOM 565 C CA . TRP A 1 79 ? -4.135 -6.267 25.569 1.00 91.75 79 TRP A CA 1
ATOM 566 C C . TRP A 1 79 ? -4.115 -5.462 26.865 1.00 91.75 79 TRP A C 1
ATOM 568 O O . TRP A 1 79 ? -4.396 -4.266 26.848 1.00 91.75 79 TRP A O 1
ATOM 578 N N . GLU A 1 80 ? -3.836 -6.127 27.990 1.00 90.31 80 GLU A N 1
ATOM 579 C CA . GLU A 1 80 ? -3.852 -5.511 29.332 1.00 90.31 80 GLU A CA 1
ATOM 580 C C . GLU A 1 80 ? -5.133 -4.698 29.618 1.00 90.31 80 GLU A C 1
ATOM 582 O O . GLU A 1 80 ? -5.114 -3.634 30.227 1.00 90.31 80 GLU A O 1
ATOM 587 N N . GLY A 1 81 ? -6.277 -5.204 29.143 1.00 89.31 81 GLY A N 1
ATOM 588 C CA . GLY A 1 81 ? -7.593 -4.586 29.333 1.00 89.31 81 GLY A CA 1
ATOM 589 C C . GLY A 1 81 ? -7.910 -3.422 28.389 1.00 89.31 81 GLY A C 1
ATOM 590 O O . GLY A 1 81 ? -9.056 -2.979 28.359 1.00 89.31 81 GLY A O 1
ATOM 591 N N . ALA A 1 82 ? -6.952 -2.955 27.587 1.00 94.06 82 ALA A N 1
ATOM 592 C CA . ALA A 1 82 ? -7.163 -1.881 26.626 1.00 94.06 82 ALA A CA 1
ATOM 593 C C . ALA A 1 82 ? -7.347 -2.401 25.193 1.00 94.06 82 ALA A C 1
ATOM 595 O O . ALA A 1 82 ? -6.755 -3.407 24.794 1.00 94.06 82 ALA A O 1
ATOM 596 N N . LEU A 1 83 ? -8.158 -1.691 24.408 1.00 94.62 83 LEU A N 1
ATOM 597 C CA . LEU A 1 83 ? -8.399 -1.979 22.997 1.00 94.62 83 LEU A CA 1
ATOM 598 C C . LEU A 1 83 ? -7.284 -1.402 22.122 1.00 94.62 83 LEU A C 1
ATOM 600 O O . LEU A 1 83 ? -6.939 -0.226 22.238 1.00 94.62 83 LEU A O 1
ATOM 604 N N . TYR A 1 84 ? -6.804 -2.200 21.175 1.00 93.00 84 TYR A N 1
ATOM 605 C CA . TYR A 1 84 ? -5.917 -1.765 20.102 1.00 93.00 84 TYR A CA 1
ATOM 606 C C . TYR A 1 84 ? -6.593 -2.049 18.763 1.00 93.00 84 TYR A C 1
ATOM 608 O O . TYR A 1 84 ? -6.801 -3.207 18.402 1.00 93.00 84 TYR A O 1
ATOM 616 N N . VAL A 1 85 ? -6.948 -0.991 18.032 1.00 91.38 85 VAL A N 1
ATOM 617 C CA . VAL A 1 85 ? -7.542 -1.104 16.692 1.00 91.38 85 VAL A CA 1
ATOM 618 C C . VAL A 1 85 ? -6.429 -1.227 15.659 1.00 91.38 85 VAL A C 1
ATOM 620 O O . VAL A 1 85 ? -5.484 -0.438 15.642 1.00 91.38 85 VAL A O 1
ATOM 623 N N . THR A 1 86 ? -6.546 -2.221 14.789 1.00 84.31 86 THR A N 1
ATOM 624 C CA . THR A 1 86 ? -5.504 -2.625 13.845 1.00 84.31 86 THR A CA 1
ATOM 625 C C . THR A 1 86 ? -5.865 -2.377 12.389 1.00 84.31 86 THR A C 1
ATOM 627 O O . THR A 1 86 ? -4.969 -2.310 11.545 1.00 84.31 86 THR A O 1
ATOM 630 N N . GLY A 1 87 ? -7.152 -2.205 12.087 1.00 79.94 87 GLY A N 1
ATOM 631 C CA . GLY A 1 87 ? -7.634 -1.986 10.732 1.00 79.94 87 GLY A CA 1
ATOM 632 C C . GLY A 1 87 ? -9.150 -2.082 10.639 1.00 79.94 87 GLY A C 1
ATOM 633 O O . GLY A 1 87 ? -9.857 -1.938 11.633 1.00 79.94 87 GLY A O 1
ATOM 634 N N . ARG A 1 88 ? -9.651 -2.330 9.428 1.00 82.50 88 ARG A N 1
ATOM 635 C CA . ARG A 1 88 ? -11.079 -2.486 9.148 1.00 82.50 88 ARG A CA 1
ATOM 636 C C . ARG A 1 88 ? -11.296 -3.703 8.260 1.00 82.50 88 ARG A C 1
ATOM 638 O O . ARG A 1 88 ? -10.616 -3.835 7.248 1.00 82.50 88 ARG A O 1
ATOM 645 N N . LEU A 1 89 ? -12.260 -4.551 8.612 1.00 71.06 89 LEU A N 1
ATOM 646 C CA . LEU A 1 89 ? -12.522 -5.837 7.960 1.00 71.06 89 LEU A CA 1
ATOM 647 C C . LEU A 1 89 ? -12.763 -5.684 6.450 1.00 71.06 89 LEU A C 1
ATOM 649 O O . LEU A 1 89 ? -12.245 -6.452 5.653 1.00 71.06 89 LEU A O 1
ATOM 653 N N . LYS A 1 90 ? -13.510 -4.647 6.051 1.00 70.19 90 LYS A N 1
ATOM 654 C CA . LYS A 1 90 ? -13.847 -4.372 4.641 1.00 70.19 90 LYS A CA 1
ATOM 655 C C . LYS A 1 90 ? -12.792 -3.574 3.872 1.00 70.19 90 LYS A C 1
ATOM 657 O O . LYS A 1 90 ? -12.998 -3.323 2.689 1.00 70.19 90 LYS A O 1
ATOM 662 N N . ASP A 1 91 ? -11.715 -3.150 4.532 1.00 72.69 91 ASP A N 1
ATOM 663 C CA . ASP A 1 91 ? -10.654 -2.365 3.896 1.00 72.69 91 ASP A CA 1
ATOM 664 C C . ASP A 1 91 ? -9.366 -3.192 3.689 1.00 72.69 91 ASP A C 1
ATOM 666 O O . ASP A 1 91 ? -8.379 -2.632 3.228 1.00 72.69 91 ASP A O 1
ATOM 670 N N . LEU A 1 92 ? -9.334 -4.489 4.024 1.00 79.06 92 LEU A N 1
ATOM 671 C CA . LEU A 1 92 ? -8.164 -5.344 3.776 1.00 79.06 92 LEU A CA 1
ATOM 672 C C . LEU A 1 92 ? -7.920 -5.539 2.273 1.00 79.06 92 LEU A C 1
ATOM 674 O O . LEU A 1 92 ? -8.862 -5.694 1.503 1.00 79.06 92 LEU A O 1
ATOM 678 N N . ILE A 1 93 ? -6.645 -5.548 1.885 1.00 82.94 93 ILE A N 1
ATOM 679 C CA . ILE A 1 93 ? -6.174 -5.828 0.523 1.00 82.94 93 ILE A CA 1
ATOM 680 C C . ILE A 1 93 ? -5.632 -7.257 0.514 1.00 82.94 93 ILE A C 1
ATOM 682 O O . ILE A 1 93 ? -4.793 -7.592 1.350 1.00 82.94 93 ILE A O 1
ATOM 686 N N . ILE A 1 94 ? -6.086 -8.102 -0.406 1.00 75.50 94 ILE A N 1
ATOM 687 C CA . ILE A 1 94 ? -5.694 -9.512 -0.481 1.00 75.50 94 ILE A CA 1
ATOM 688 C C . ILE A 1 94 ? -4.681 -9.702 -1.606 1.00 75.50 94 ILE A C 1
ATOM 690 O O . ILE A 1 94 ? -5.034 -9.871 -2.768 1.00 75.50 94 ILE A O 1
ATOM 694 N N . ILE A 1 95 ? -3.396 -9.744 -1.260 1.00 75.50 95 ILE A N 1
ATOM 695 C CA . ILE A 1 95 ? -2.316 -9.913 -2.239 1.00 75.50 95 ILE A CA 1
ATOM 696 C C . ILE A 1 95 ? -1.759 -11.324 -2.111 1.00 75.50 95 ILE A C 1
ATOM 698 O O . ILE A 1 95 ? -1.170 -11.667 -1.0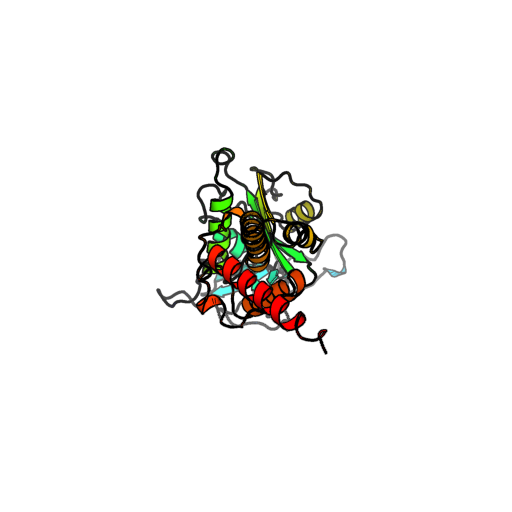86 1.00 75.50 95 ILE A O 1
ATOM 702 N N . ARG A 1 96 ? -1.923 -12.150 -3.154 1.00 67.31 96 ARG A N 1
ATOM 703 C CA . ARG A 1 96 ? -1.391 -13.530 -3.205 1.00 67.31 96 ARG A CA 1
ATOM 704 C C . ARG A 1 96 ? -1.777 -14.363 -1.967 1.00 67.31 96 ARG A C 1
ATOM 706 O O . ARG A 1 96 ? -0.946 -15.054 -1.385 1.00 67.31 96 ARG A O 1
ATOM 713 N N . GLY A 1 97 ? -3.031 -14.239 -1.524 1.00 64.62 97 GLY A N 1
ATOM 714 C CA . GLY A 1 97 ? -3.559 -14.948 -0.350 1.00 64.62 97 GLY A CA 1
ATOM 715 C C . GLY A 1 97 ? -3.133 -14.380 1.011 1.00 64.62 97 GLY A C 1
ATOM 716 O O . GLY A 1 97 ? -3.439 -14.984 2.036 1.00 64.62 97 GLY A O 1
ATOM 717 N N . ARG A 1 98 ? -2.444 -13.231 1.053 1.00 71.19 98 ARG A N 1
ATOM 718 C CA . ARG A 1 98 ? -2.084 -12.527 2.294 1.00 71.19 98 ARG A CA 1
ATOM 719 C C . ARG A 1 98 ? -2.972 -11.303 2.494 1.00 71.19 98 ARG A C 1
ATOM 721 O O . ARG A 1 98 ? -3.105 -10.482 1.590 1.00 71.19 98 ARG A O 1
ATOM 728 N N . ASN A 1 99 ? -3.503 -11.152 3.705 1.00 74.19 99 ASN A N 1
ATOM 729 C CA . ASN A 1 99 ? -4.239 -9.959 4.117 1.00 74.19 99 ASN A CA 1
ATOM 730 C C . ASN A 1 99 ? -3.260 -8.825 4.436 1.00 74.19 99 ASN A C 1
ATOM 732 O O . ASN A 1 99 ? -2.415 -8.952 5.322 1.00 74.19 99 ASN A O 1
ATOM 736 N N . VAL A 1 100 ? -3.389 -7.712 3.723 1.00 81.88 100 VAL A N 1
ATOM 737 C CA . VAL A 1 100 ? -2.562 -6.514 3.861 1.00 81.88 100 VAL A CA 1
ATOM 738 C C . VAL A 1 100 ? -3.455 -5.359 4.293 1.00 81.88 100 VAL A C 1
ATOM 740 O O . VAL A 1 100 ? -4.389 -4.974 3.590 1.00 81.88 100 VAL A O 1
ATOM 743 N N . ALA A 1 101 ? -3.175 -4.786 5.462 1.00 85.38 101 ALA A N 1
ATOM 744 C CA . ALA A 1 101 ? -3.908 -3.626 5.945 1.00 85.38 101 ALA A CA 1
ATOM 745 C C . ALA A 1 101 ? -3.409 -2.349 5.235 1.00 85.38 101 ALA A C 1
ATOM 747 O O . ALA A 1 101 ? -2.220 -2.033 5.321 1.00 85.38 101 ALA A O 1
ATOM 748 N N . PRO A 1 102 ? -4.287 -1.543 4.603 1.00 89.94 102 PRO A N 1
ATOM 749 C CA . PRO A 1 102 ? -3.883 -0.294 3.952 1.00 89.94 102 PRO A CA 1
ATOM 750 C C . PRO A 1 102 ? -3.159 0.678 4.881 1.00 89.94 102 PRO A C 1
ATOM 752 O O . PRO A 1 102 ? -2.246 1.379 4.460 1.00 89.94 102 PRO A O 1
ATOM 755 N N . GLY A 1 103 ? -3.564 0.716 6.155 1.00 88.19 103 GLY A N 1
ATOM 756 C CA . GLY A 1 103 ? -2.931 1.571 7.155 1.00 88.19 103 GLY A CA 1
ATOM 757 C C . GLY A 1 103 ? -1.450 1.250 7.347 1.00 88.19 103 GLY A C 1
ATOM 758 O O . GLY A 1 103 ? -0.662 2.167 7.544 1.00 88.19 103 GLY A O 1
ATOM 759 N N . ASP A 1 104 ? -1.051 -0.016 7.218 1.00 86.56 104 ASP A N 1
ATOM 760 C CA . ASP A 1 104 ? 0.354 -0.414 7.340 1.00 86.56 104 ASP A CA 1
ATOM 761 C C . ASP A 1 104 ? 1.161 0.071 6.139 1.00 86.56 104 ASP A C 1
ATOM 763 O O . ASP A 1 104 ? 2.210 0.690 6.319 1.00 86.56 104 ASP A O 1
ATOM 767 N N . VAL A 1 105 ? 0.622 -0.116 4.929 1.00 91.38 105 VAL A N 1
ATOM 768 C CA . VAL A 1 105 ? 1.194 0.411 3.677 1.00 91.38 105 VAL A CA 1
ATOM 769 C C . VAL A 1 105 ? 1.391 1.926 3.766 1.00 91.38 105 VAL A C 1
ATOM 771 O O . VAL A 1 105 ? 2.456 2.448 3.447 1.00 91.38 105 VAL A O 1
ATOM 774 N N . GLU A 1 106 ? 0.382 2.647 4.247 1.00 93.81 106 GLU A N 1
ATOM 775 C CA . GLU A 1 106 ? 0.425 4.103 4.386 1.00 93.81 106 GLU A CA 1
ATOM 776 C C . GLU A 1 106 ? 1.415 4.561 5.465 1.00 93.81 106 GLU A C 1
ATOM 778 O O . GLU A 1 106 ? 2.149 5.531 5.263 1.00 93.81 106 GLU A O 1
ATOM 783 N N . ASN A 1 107 ? 1.473 3.856 6.595 1.00 89.44 107 ASN A N 1
ATOM 784 C CA . ASN A 1 107 ? 2.386 4.172 7.691 1.00 89.44 107 ASN A CA 1
ATOM 785 C C . ASN A 1 107 ? 3.849 3.929 7.307 1.00 89.44 107 ASN A C 1
ATOM 787 O O . ASN A 1 107 ? 4.708 4.735 7.668 1.00 89.44 107 ASN A O 1
ATOM 791 N N . ALA A 1 108 ? 4.135 2.888 6.522 1.00 89.44 108 ALA A N 1
ATOM 792 C CA . ALA A 1 108 ? 5.478 2.619 6.007 1.00 89.44 108 ALA A CA 1
ATOM 793 C C . ALA A 1 108 ? 6.038 3.782 5.171 1.00 89.44 108 ALA A C 1
ATOM 795 O O . ALA A 1 108 ? 7.248 4.024 5.148 1.00 89.44 108 ALA A O 1
ATOM 796 N N . LEU A 1 109 ? 5.159 4.559 4.532 1.00 91.62 109 LEU A N 1
ATOM 797 C CA . LEU A 1 109 ? 5.547 5.723 3.743 1.00 91.62 109 LEU A CA 1
ATOM 798 C C . LEU A 1 109 ? 5.823 6.983 4.562 1.00 91.62 109 LEU A C 1
ATOM 800 O O . LEU A 1 109 ? 6.513 7.873 4.062 1.00 91.62 109 LEU A O 1
ATOM 804 N N . ALA A 1 110 ? 5.335 7.076 5.802 1.00 83.62 110 ALA A N 1
ATOM 805 C CA . ALA A 1 110 ? 5.381 8.311 6.588 1.00 83.62 110 ALA A CA 1
ATOM 806 C C . ALA A 1 110 ? 6.804 8.878 6.770 1.00 83.62 110 ALA A C 1
ATOM 808 O O . ALA A 1 110 ? 6.965 10.091 6.894 1.00 83.62 110 ALA A O 1
ATOM 809 N N . GLN A 1 111 ? 7.824 8.012 6.762 1.00 82.38 111 GLN A N 1
ATOM 810 C CA . GLN A 1 111 ? 9.245 8.370 6.879 1.00 82.38 111 GLN A CA 1
ATOM 811 C C . GLN A 1 111 ? 10.102 7.715 5.780 1.00 82.38 111 GLN A C 1
ATOM 813 O O . GLN A 1 111 ? 11.298 7.493 5.950 1.00 82.38 111 GLN A O 1
ATOM 818 N N . CYS A 1 112 ? 9.491 7.352 4.650 1.00 88.44 112 CYS A N 1
ATOM 819 C CA . CYS A 1 112 ? 10.186 6.661 3.564 1.00 88.44 112 CYS A CA 1
ATOM 820 C C . CYS A 1 112 ? 11.122 7.595 2.781 1.00 88.44 112 CYS A C 1
ATOM 822 O O . CYS A 1 112 ? 12.250 7.213 2.478 1.00 88.44 112 CYS A O 1
ATOM 824 N N . HIS A 1 113 ? 10.687 8.822 2.478 1.00 93.25 113 HIS A N 1
ATOM 825 C CA . HIS A 1 113 ? 11.475 9.765 1.684 1.00 93.25 113 HIS A CA 1
ATOM 826 C C . HIS A 1 113 ? 11.109 11.226 2.019 1.00 93.25 113 HIS A C 1
ATOM 828 O O . HIS A 1 113 ? 9.918 11.512 2.174 1.00 93.25 113 HIS A O 1
ATOM 834 N N . PRO A 1 114 ? 12.072 12.178 2.070 1.00 92.88 114 PRO A N 1
ATOM 835 C CA . PRO A 1 114 ? 11.815 13.577 2.445 1.00 92.88 114 PRO A CA 1
ATOM 836 C C . PRO A 1 114 ? 10.760 14.295 1.601 1.00 92.88 114 PRO A C 1
ATOM 838 O O . PRO A 1 114 ? 10.115 15.213 2.091 1.00 92.88 114 PRO A O 1
ATOM 841 N N . ALA A 1 115 ? 10.573 13.877 0.347 1.00 94.19 115 ALA A N 1
ATOM 842 C CA . ALA A 1 115 ? 9.585 14.457 -0.563 1.00 94.19 115 ALA A CA 1
ATOM 843 C C . ALA A 1 115 ? 8.127 14.079 -0.236 1.00 94.19 115 ALA A C 1
ATOM 845 O O . ALA A 1 115 ? 7.212 14.799 -0.642 1.00 94.19 115 ALA A O 1
ATOM 846 N N . LEU A 1 116 ? 7.883 12.973 0.475 1.00 94.75 116 LEU A N 1
ATOM 847 C CA . LEU A 1 116 ? 6.527 12.498 0.756 1.00 94.75 116 LEU A CA 1
ATOM 848 C C . LEU A 1 116 ? 5.881 13.326 1.869 1.00 94.75 116 LEU A C 1
ATOM 850 O O . LEU A 1 116 ? 6.519 13.672 2.866 1.00 94.75 116 LEU A O 1
ATOM 854 N N . ALA A 1 117 ? 4.602 13.661 1.709 1.00 91.25 117 ALA A N 1
ATOM 855 C CA . ALA A 1 117 ? 3.846 14.296 2.776 1.00 91.25 117 ALA A CA 1
ATOM 856 C C . ALA A 1 117 ? 3.472 13.245 3.847 1.00 91.25 117 ALA A C 1
ATOM 858 O O . ALA A 1 117 ? 2.879 12.214 3.514 1.00 91.25 117 ALA A O 1
ATOM 859 N N . PRO A 1 118 ? 3.784 13.487 5.136 1.00 85.62 118 PRO A N 1
ATOM 860 C CA . PRO A 1 118 ? 3.414 12.567 6.208 1.00 85.62 118 PRO A CA 1
ATOM 861 C C . PRO A 1 118 ? 1.895 12.385 6.283 1.00 85.62 118 PRO A C 1
ATOM 863 O O . PRO A 1 118 ? 1.148 13.351 6.122 1.00 85.62 118 PRO A O 1
ATOM 866 N N . ALA A 1 119 ? 1.435 11.158 6.552 1.00 84.12 119 ALA A N 1
ATOM 867 C CA . ALA A 1 119 ? 0.007 10.829 6.689 1.00 84.12 119 ALA A CA 1
ATOM 868 C C . ALA A 1 119 ? -0.869 11.295 5.498 1.00 84.12 119 ALA A C 1
ATOM 870 O O . ALA A 1 119 ? -2.042 11.668 5.641 1.00 84.12 119 ALA A O 1
ATOM 871 N N . ALA A 1 120 ? -0.284 11.300 4.299 1.00 94.00 120 ALA A N 1
ATOM 872 C CA . ALA A 1 120 ? -0.930 11.710 3.060 1.00 94.00 120 ALA A CA 1
ATOM 873 C C . ALA A 1 120 ? -0.782 10.644 1.972 1.00 94.00 120 ALA A C 1
ATOM 875 O O . ALA A 1 120 ? -0.473 10.951 0.823 1.00 94.00 120 ALA A O 1
ATOM 876 N N . ALA A 1 121 ? -1.003 9.390 2.359 1.00 96.12 121 ALA A N 1
ATOM 877 C CA . ALA A 1 121 ? -1.026 8.246 1.467 1.00 96.12 121 ALA A CA 1
ATOM 878 C C . ALA A 1 121 ? -2.400 7.568 1.511 1.00 96.12 121 ALA A C 1
ATOM 880 O O . ALA A 1 121 ? -3.095 7.613 2.525 1.00 96.12 121 ALA A O 1
ATOM 881 N N . ALA A 1 122 ? -2.784 6.955 0.400 1.00 95.81 122 ALA A N 1
ATOM 882 C CA . ALA A 1 122 ? -3.949 6.104 0.263 1.00 95.81 122 ALA A CA 1
ATOM 883 C C . ALA A 1 122 ? -3.504 4.798 -0.398 1.00 95.81 122 ALA A C 1
ATOM 885 O O . ALA A 1 122 ? -3.102 4.813 -1.562 1.00 95.81 122 ALA A O 1
ATOM 886 N N . ALA A 1 123 ? -3.589 3.693 0.334 1.00 95.06 123 ALA A N 1
ATOM 887 C CA . ALA A 1 123 ? -3.407 2.353 -0.208 1.00 95.06 123 ALA A CA 1
ATOM 888 C C . ALA A 1 123 ? -4.774 1.717 -0.476 1.00 95.06 123 ALA A C 1
ATOM 890 O O . ALA A 1 123 ? -5.698 1.839 0.335 1.00 95.06 123 ALA A O 1
ATOM 891 N N . PHE A 1 124 ? -4.936 1.080 -1.631 1.00 92.69 124 PHE A N 1
ATOM 892 C CA . PHE A 1 124 ? -6.190 0.427 -1.999 1.00 92.69 124 PHE A CA 1
ATOM 893 C C . PHE A 1 124 ? -5.961 -0.700 -3.014 1.00 92.69 124 PHE A C 1
ATOM 895 O O . PHE A 1 124 ? -4.998 -0.641 -3.783 1.00 92.69 124 PHE A O 1
ATOM 902 N N . PRO A 1 125 ? -6.844 -1.714 -3.037 1.00 88.81 125 PRO A N 1
ATOM 903 C CA . PRO A 1 125 ? -6.762 -2.786 -4.011 1.00 88.81 125 PRO A CA 1
ATOM 904 C C . PRO A 1 125 ? -7.380 -2.344 -5.338 1.00 88.81 125 PRO A C 1
ATOM 906 O O . PRO A 1 125 ? -8.361 -1.592 -5.359 1.00 88.81 125 PRO A O 1
ATOM 909 N N . VAL A 1 126 ? -6.873 -2.858 -6.448 1.00 84.56 126 VAL A N 1
ATOM 910 C CA . VAL A 1 126 ? -7.559 -2.851 -7.748 1.00 84.56 126 VAL A CA 1
ATOM 911 C C . VAL A 1 126 ? -7.639 -4.275 -8.273 1.00 84.56 126 VAL A C 1
ATOM 913 O O . VAL A 1 126 ? -6.730 -5.066 -8.048 1.00 84.56 126 VAL A O 1
ATOM 916 N N . GLU A 1 127 ? -8.746 -4.617 -8.926 1.00 75.31 127 GLU A N 1
ATOM 917 C CA . GLU A 1 127 ? -8.916 -5.954 -9.498 1.00 75.31 127 GLU A CA 1
ATOM 918 C C . GLU A 1 127 ? -8.081 -6.089 -10.773 1.00 75.31 127 GLU A C 1
ATOM 920 O O . GLU A 1 127 ? -8.051 -5.183 -11.608 1.00 75.31 127 GLU A O 1
ATOM 925 N N . THR A 1 128 ? -7.417 -7.232 -10.915 1.00 69.88 128 THR A N 1
ATOM 926 C CA . THR A 1 128 ? -6.631 -7.622 -12.089 1.00 69.88 128 THR A CA 1
ATOM 927 C C . THR A 1 128 ? -7.001 -9.040 -12.511 1.00 69.88 128 THR A C 1
ATOM 929 O O . THR A 1 128 ? -7.719 -9.735 -11.790 1.00 69.88 128 THR A O 1
ATOM 932 N N . GLY A 1 129 ? -6.489 -9.495 -13.659 1.00 55.84 129 GLY A N 1
ATOM 933 C CA . GLY A 1 129 ? -6.669 -10.883 -14.100 1.00 55.84 129 GLY A CA 1
ATOM 934 C C . GLY A 1 129 ? -6.138 -11.922 -13.102 1.00 55.84 129 GLY A C 1
ATOM 935 O O . GLY A 1 129 ? -6.694 -13.013 -13.023 1.00 55.84 129 GLY A O 1
ATOM 936 N N . ASP A 1 130 ? -5.141 -11.551 -12.292 1.00 60.09 130 ASP A N 1
ATOM 937 C CA . ASP A 1 130 ? -4.459 -12.432 -11.334 1.00 60.09 130 ASP A CA 1
ATOM 938 C C . ASP A 1 130 ? -4.923 -12.222 -9.876 1.00 60.09 130 ASP A C 1
ATOM 940 O O . ASP A 1 130 ? -4.315 -12.742 -8.937 1.00 60.09 130 ASP A O 1
ATOM 944 N N . GLY A 1 131 ? -5.996 -11.450 -9.661 1.00 68.50 131 GLY A N 1
ATOM 945 C CA . GLY A 1 131 ? -6.518 -11.095 -8.335 1.00 68.50 131 GLY A CA 1
ATOM 946 C C . GLY A 1 131 ? -6.306 -9.625 -7.973 1.00 68.50 131 GLY A C 1
ATOM 947 O O . GLY A 1 131 ? -6.202 -8.770 -8.854 1.00 68.50 131 GLY A O 1
ATOM 948 N N . GLU A 1 132 ? -6.287 -9.292 -6.680 1.00 79.50 132 GLU A N 1
ATOM 949 C CA . GLU A 1 132 ? -6.089 -7.900 -6.264 1.00 79.50 132 GLU A CA 1
ATOM 950 C C . GLU A 1 132 ? -4.621 -7.471 -6.383 1.00 79.50 132 GLU A C 1
ATOM 952 O O . GLU A 1 132 ? -3.696 -8.160 -5.945 1.00 79.50 132 GLU A O 1
ATOM 957 N N . ALA A 1 133 ? -4.423 -6.277 -6.928 1.00 83.31 133 ALA A N 1
ATOM 958 C CA . ALA A 1 133 ? -3.149 -5.582 -6.990 1.00 83.31 133 ALA A CA 1
ATOM 959 C C . ALA A 1 133 ? -3.144 -4.375 -6.047 1.00 83.31 133 ALA A C 1
ATOM 961 O O . ALA A 1 133 ? -4.161 -3.699 -5.866 1.00 83.31 133 ALA A O 1
ATOM 962 N N . LEU A 1 134 ? -1.982 -4.075 -5.465 1.00 88.94 134 LEU A N 1
ATOM 963 C CA . LEU A 1 134 ? -1.813 -2.921 -4.586 1.00 88.94 134 LEU A CA 1
ATOM 964 C C . LEU A 1 134 ? -1.548 -1.657 -5.396 1.00 88.94 134 LEU A C 1
ATOM 966 O O . LEU A 1 134 ? -0.536 -1.559 -6.089 1.00 88.94 134 LEU A O 1
ATOM 970 N N . VAL A 1 135 ? -2.400 -0.652 -5.217 1.00 93.56 135 VAL A N 1
ATOM 971 C CA . VAL A 1 135 ? -2.146 0.712 -5.683 1.00 93.56 135 VAL A CA 1
ATOM 972 C C . VAL A 1 135 ? -1.906 1.619 -4.488 1.00 93.56 135 VAL A C 1
ATOM 974 O O . VAL A 1 135 ? -2.629 1.566 -3.489 1.00 93.56 135 VAL A O 1
ATOM 977 N N . VAL A 1 136 ? -0.898 2.481 -4.604 1.00 96.44 136 VAL A N 1
ATOM 978 C CA . VAL A 1 136 ? -0.569 3.476 -3.587 1.00 96.44 136 VAL A CA 1
ATOM 979 C C . VAL A 1 136 ? -0.536 4.865 -4.204 1.00 96.44 136 VAL A C 1
ATOM 981 O O . VAL A 1 136 ? 0.275 5.163 -5.074 1.00 96.44 136 VAL A O 1
ATOM 984 N N . ALA A 1 137 ? -1.402 5.749 -3.722 1.00 97.38 137 ALA A N 1
ATOM 985 C CA . ALA A 1 137 ? -1.380 7.161 -4.075 1.00 97.38 137 ALA A CA 1
ATOM 986 C C . ALA A 1 137 ? -0.842 7.976 -2.898 1.00 97.38 137 ALA A C 1
ATOM 988 O O . ALA A 1 137 ? -1.319 7.819 -1.776 1.00 97.38 137 ALA A O 1
ATOM 989 N N . VAL A 1 138 ? 0.129 8.855 -3.130 1.00 97.44 138 VAL A N 1
ATOM 990 C CA . VAL A 1 138 ? 0.759 9.655 -2.070 1.00 97.44 138 VAL A CA 1
ATOM 991 C C . VAL A 1 138 ? 0.935 11.103 -2.505 1.00 97.44 138 VAL A C 1
ATOM 993 O O . VAL A 1 138 ? 1.324 11.388 -3.636 1.00 97.44 138 VAL A O 1
ATOM 996 N N . GLU A 1 139 ? 0.634 12.040 -1.611 1.00 97.00 139 GLU A N 1
ATOM 997 C CA . GLU A 1 139 ? 0.863 13.462 -1.861 1.00 97.00 139 GLU A CA 1
ATOM 998 C C . GLU A 1 139 ? 2.337 13.817 -1.640 1.00 97.00 139 GLU A C 1
ATOM 1000 O O . GLU A 1 139 ? 2.962 13.421 -0.655 1.00 97.00 139 GLU A O 1
ATOM 1005 N N . ILE A 1 140 ? 2.888 14.619 -2.545 1.00 96.56 140 ILE A N 1
ATOM 1006 C CA . ILE A 1 140 ? 4.228 15.191 -2.420 1.00 96.56 140 ILE A CA 1
ATOM 1007 C C . ILE A 1 140 ? 4.147 16.516 -1.673 1.00 96.56 140 ILE A C 1
ATOM 1009 O O . ILE A 1 140 ? 3.238 17.322 -1.895 1.00 96.56 140 ILE A O 1
ATOM 1013 N N . ARG A 1 141 ? 5.118 16.779 -0.797 1.00 94.75 141 ARG A N 1
ATOM 1014 C CA . ARG A 1 141 ? 5.211 18.057 -0.087 1.00 94.75 141 ARG A CA 1
ATOM 1015 C C . ARG A 1 141 ? 5.397 19.219 -1.064 1.00 94.75 141 ARG A C 1
ATOM 1017 O O . ARG A 1 141 ? 6.021 19.094 -2.114 1.00 94.75 141 ARG A O 1
ATOM 1024 N N . ARG A 1 142 ? 4.870 20.394 -0.702 1.00 92.50 142 ARG A N 1
ATOM 1025 C CA . ARG A 1 142 ? 4.881 21.596 -1.561 1.00 92.50 142 ARG A CA 1
ATOM 1026 C C . ARG A 1 142 ? 6.286 22.008 -2.013 1.00 92.50 142 ARG A C 1
ATOM 1028 O O . ARG A 1 142 ? 6.446 22.393 -3.167 1.00 92.50 142 ARG A O 1
ATOM 1035 N N . ASP A 1 143 ? 7.256 21.913 -1.111 1.00 92.31 143 ASP A N 1
ATOM 1036 C CA . ASP A 1 143 ? 8.672 22.252 -1.302 1.00 92.31 143 ASP A CA 1
ATOM 1037 C C . ASP A 1 143 ? 9.403 21.294 -2.259 1.00 92.31 143 ASP A C 1
ATOM 1039 O O . ASP A 1 143 ? 10.363 21.700 -2.902 1.00 92.31 143 ASP A O 1
ATOM 1043 N N . HIS A 1 144 ? 8.897 20.072 -2.441 1.00 91.50 144 HIS A N 1
ATOM 1044 C CA . HIS A 1 144 ? 9.495 19.043 -3.298 1.00 91.50 144 HIS A CA 1
ATOM 1045 C C . HIS A 1 144 ? 8.733 18.843 -4.621 1.00 91.50 144 HIS A C 1
ATOM 1047 O O . HIS A 1 144 ? 8.907 17.852 -5.318 1.00 91.50 144 HIS A O 1
ATOM 1053 N N . ARG A 1 145 ? 7.859 19.774 -5.024 1.00 86.38 145 ARG A N 1
ATOM 1054 C CA . ARG A 1 145 ? 7.078 19.620 -6.271 1.00 86.38 145 ARG A CA 1
ATOM 1055 C C . ARG A 1 145 ? 7.889 19.807 -7.554 1.00 86.38 145 ARG A C 1
ATOM 1057 O O . ARG A 1 145 ? 7.415 19.426 -8.620 1.00 86.38 145 ARG A O 1
ATOM 1064 N N . ARG A 1 146 ? 9.045 20.466 -7.477 1.00 82.12 146 ARG A N 1
ATOM 1065 C CA . ARG A 1 146 ? 9.915 20.784 -8.619 1.00 82.12 146 ARG A CA 1
ATOM 1066 C C . ARG A 1 146 ? 11.295 20.186 -8.369 1.00 82.12 146 ARG A C 1
ATOM 1068 O O . ARG A 1 146 ? 11.708 20.107 -7.219 1.00 82.12 146 ARG A O 1
ATOM 1075 N N . ASN A 1 147 ? 11.986 19.794 -9.439 1.00 81.31 147 ASN A N 1
ATOM 1076 C CA . ASN A 1 147 ? 13.358 19.268 -9.397 1.00 81.31 147 ASN A CA 1
ATOM 1077 C C . ASN A 1 147 ? 13.553 18.067 -8.451 1.00 81.31 147 ASN A C 1
ATOM 1079 O O . ASN A 1 147 ? 14.632 17.894 -7.893 1.00 81.31 147 ASN A O 1
ATOM 1083 N N . THR A 1 148 ? 12.515 17.250 -8.252 1.00 87.62 148 THR A N 1
ATOM 1084 C CA . THR A 1 148 ? 12.637 16.000 -7.494 1.00 87.62 148 THR A CA 1
ATOM 1085 C C . THR A 1 148 ? 12.914 14.849 -8.443 1.00 87.62 148 THR A C 1
ATOM 1087 O O . THR A 1 148 ? 12.271 14.717 -9.484 1.00 87.62 148 THR A O 1
ATOM 1090 N N . ASP A 1 149 ? 13.868 14.012 -8.056 1.00 86.62 149 ASP A N 1
ATOM 1091 C CA . ASP A 1 149 ? 14.191 12.756 -8.718 1.00 86.62 149 ASP A CA 1
ATOM 1092 C C . ASP A 1 149 ? 13.114 11.710 -8.385 1.00 86.62 149 ASP A C 1
ATOM 1094 O O . ASP A 1 149 ? 13.193 10.991 -7.386 1.00 86.62 149 ASP A O 1
ATOM 1098 N N . TRP A 1 150 ? 12.046 11.683 -9.189 1.00 88.19 150 TRP A N 1
ATOM 1099 C CA . TRP A 1 150 ? 10.936 10.744 -9.008 1.00 88.19 150 TRP A CA 1
ATOM 1100 C C . TRP A 1 150 ? 11.357 9.276 -9.047 1.00 88.19 150 TRP A C 1
ATOM 1102 O O . TRP A 1 150 ? 10.876 8.541 -8.184 1.00 88.19 150 TRP A O 1
ATOM 1112 N N . PRO A 1 151 ? 12.248 8.830 -9.959 1.00 82.75 151 PRO A N 1
ATOM 1113 C CA . PRO A 1 151 ? 12.818 7.491 -9.886 1.00 82.75 151 PRO A CA 1
ATOM 1114 C C . PRO A 1 151 ? 13.297 7.145 -8.476 1.00 82.75 151 PRO A C 1
ATOM 1116 O O . PRO A 1 151 ? 12.829 6.162 -7.897 1.00 82.75 151 PRO A O 1
ATOM 1119 N N . ARG A 1 152 ? 14.155 7.975 -7.870 1.00 81.00 152 ARG A N 1
ATOM 1120 C CA . ARG A 1 152 ? 14.680 7.714 -6.521 1.00 81.00 152 ARG A CA 1
ATOM 1121 C C . ARG A 1 152 ? 13.586 7.632 -5.454 1.00 81.00 152 ARG A C 1
ATOM 1123 O O . ARG A 1 152 ? 13.688 6.808 -4.545 1.00 81.00 152 ARG A O 1
ATOM 1130 N N . VAL A 1 153 ? 12.528 8.438 -5.572 1.00 88.44 153 VAL A N 1
ATOM 1131 C CA . VAL A 1 153 ? 11.348 8.344 -4.694 1.00 88.44 153 VAL A CA 1
ATOM 1132 C C . VAL A 1 153 ? 10.661 6.985 -4.855 1.00 88.44 153 VAL A C 1
ATOM 1134 O O . VAL A 1 153 ? 10.403 6.318 -3.856 1.00 88.44 153 VAL A O 1
ATOM 1137 N N . PHE A 1 154 ? 10.403 6.543 -6.088 1.00 87.81 154 PHE A N 1
ATOM 1138 C CA . PHE A 1 154 ? 9.761 5.252 -6.347 1.00 87.81 154 PHE A CA 1
ATOM 1139 C C . PHE A 1 154 ? 10.587 4.071 -5.839 1.00 87.81 154 PHE A C 1
ATOM 1141 O O . PHE A 1 154 ? 10.031 3.181 -5.198 1.00 87.81 154 PHE A O 1
ATOM 1148 N N . ALA A 1 155 ? 11.903 4.081 -6.066 1.00 78.62 155 ALA A N 1
ATOM 1149 C CA . ALA A 1 155 ? 12.803 3.045 -5.565 1.00 78.62 155 ALA A CA 1
ATOM 1150 C C . ALA A 1 155 ? 12.787 2.976 -4.030 1.00 78.62 155 ALA A C 1
ATOM 1152 O O . ALA A 1 155 ? 12.687 1.888 -3.466 1.00 78.62 155 ALA A O 1
ATOM 1153 N N . ALA A 1 156 ? 12.798 4.127 -3.346 1.00 84.75 156 ALA A N 1
ATOM 1154 C CA . ALA A 1 156 ? 12.687 4.175 -1.889 1.00 84.75 156 ALA A CA 1
ATOM 1155 C C . ALA A 1 156 ? 11.356 3.587 -1.386 1.00 84.75 156 ALA A C 1
ATOM 1157 O O . AL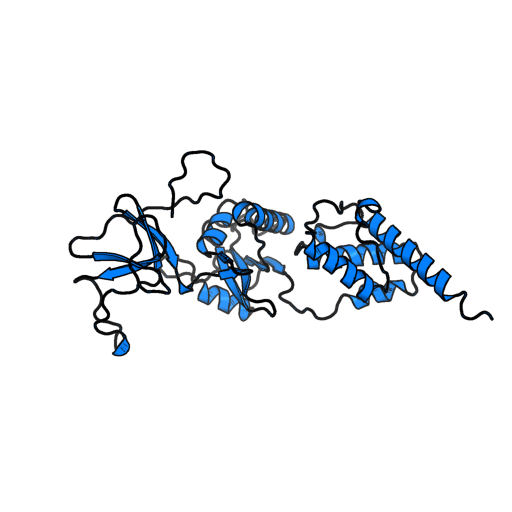A A 1 156 ? 11.341 2.867 -0.388 1.00 84.75 156 ALA A O 1
ATOM 1158 N N . MET A 1 157 ? 10.246 3.862 -2.080 1.00 89.81 157 MET A N 1
ATOM 1159 C CA . MET A 1 157 ? 8.926 3.324 -1.733 1.00 89.81 157 MET A CA 1
ATOM 1160 C C . MET A 1 157 ? 8.850 1.809 -1.948 1.00 89.81 157 MET A C 1
ATOM 1162 O O . MET A 1 157 ? 8.437 1.094 -1.040 1.00 89.81 157 MET A O 1
ATOM 1166 N N . GLN A 1 158 ? 9.286 1.315 -3.111 1.00 85.56 158 GLN A N 1
ATOM 1167 C CA . GLN A 1 158 ? 9.298 -0.122 -3.405 1.00 85.56 158 GLN A CA 1
ATOM 1168 C C . GLN A 1 158 ? 10.209 -0.891 -2.447 1.00 85.56 158 GLN A C 1
ATOM 1170 O O . GLN A 1 158 ? 9.783 -1.900 -1.891 1.00 85.56 158 GLN A O 1
ATOM 1175 N N . GLY A 1 159 ? 11.420 -0.383 -2.190 1.00 78.25 159 GLY A N 1
ATOM 1176 C CA . GLY A 1 159 ? 12.339 -0.971 -1.214 1.00 78.25 159 GLY A CA 1
ATOM 1177 C C . GLY A 1 159 ? 11.721 -1.024 0.182 1.00 78.25 159 GLY A C 1
ATOM 1178 O O . GLY A 1 159 ? 11.721 -2.068 0.822 1.00 78.25 159 GLY A O 1
ATOM 1179 N N . ARG A 1 160 ? 11.069 0.061 0.622 1.00 87.44 160 ARG A N 1
ATOM 1180 C CA . ARG A 1 160 ? 10.377 0.094 1.918 1.00 87.44 160 ARG A CA 1
ATOM 1181 C C . ARG A 1 160 ? 9.273 -0.965 2.024 1.00 87.44 160 ARG A C 1
ATOM 1183 O O . ARG A 1 160 ? 9.151 -1.585 3.080 1.00 87.44 160 ARG A O 1
ATOM 1190 N N . PHE A 1 161 ? 8.472 -1.163 0.977 1.00 85.38 161 PHE A N 1
ATOM 1191 C CA . PHE A 1 161 ? 7.429 -2.195 0.967 1.00 85.38 161 PHE A CA 1
ATOM 1192 C C . PHE A 1 161 ? 8.015 -3.608 0.954 1.00 85.38 161 PHE A C 1
ATOM 1194 O O . PHE A 1 161 ? 7.548 -4.468 1.707 1.00 85.38 161 PHE A O 1
ATOM 1201 N N . ALA A 1 162 ? 9.066 -3.835 0.166 1.00 78.06 162 ALA A N 1
ATOM 1202 C CA . ALA A 1 162 ? 9.761 -5.114 0.126 1.00 78.06 162 ALA A CA 1
ATOM 1203 C C . ALA A 1 162 ? 10.334 -5.463 1.508 1.00 78.06 162 ALA A C 1
ATOM 1205 O O . ALA A 1 162 ? 10.042 -6.535 2.033 1.00 78.06 162 ALA A O 1
ATOM 1206 N N . ASP A 1 163 ? 11.035 -4.520 2.141 1.00 75.88 163 ASP A N 1
ATOM 1207 C CA . ASP A 1 163 ? 11.695 -4.720 3.433 1.00 75.88 163 ASP A CA 1
ATOM 1208 C C . ASP A 1 163 ? 10.703 -4.948 4.583 1.00 75.88 163 ASP A C 1
ATOM 1210 O O . ASP A 1 163 ? 10.910 -5.817 5.427 1.00 75.88 163 ASP A O 1
ATOM 1214 N N . GLN A 1 164 ? 9.625 -4.157 4.660 1.00 80.62 164 GLN A N 1
ATOM 1215 C CA . GLN A 1 164 ? 8.713 -4.195 5.814 1.00 80.62 164 GLN A CA 1
ATOM 1216 C C . GLN A 1 164 ? 7.550 -5.173 5.660 1.00 80.62 164 GLN A C 1
ATOM 1218 O O . GLN A 1 164 ? 6.949 -5.567 6.659 1.00 80.62 164 GLN A O 1
ATOM 1223 N N . MET A 1 165 ? 7.181 -5.525 4.428 1.00 80.31 165 MET A N 1
ATOM 1224 C CA . MET A 1 165 ? 5.951 -6.277 4.154 1.00 80.31 165 MET A CA 1
ATOM 1225 C C . MET A 1 165 ? 6.177 -7.478 3.231 1.00 80.31 165 MET A C 1
ATOM 1227 O O . MET A 1 165 ? 5.287 -8.330 3.112 1.00 80.31 165 MET A O 1
ATOM 1231 N N . GLY A 1 166 ? 7.350 -7.588 2.599 1.00 74.50 166 GLY A N 1
ATOM 1232 C CA . GLY A 1 166 ? 7.642 -8.640 1.629 1.00 74.50 166 GLY A CA 1
ATOM 1233 C C . GLY A 1 166 ? 6.715 -8.573 0.416 1.00 74.50 166 GLY A C 1
ATOM 1234 O O . GLY A 1 166 ? 6.228 -9.608 -0.037 1.00 74.50 166 GLY A O 1
ATOM 1235 N N . LEU A 1 167 ? 6.379 -7.362 -0.039 1.00 81.19 167 LEU A N 1
ATOM 1236 C CA . LEU A 1 167 ? 5.530 -7.110 -1.205 1.00 81.19 167 LEU A CA 1
ATOM 1237 C C . LEU A 1 167 ? 5.971 -5.841 -1.934 1.00 81.19 167 LEU A C 1
ATOM 1239 O O . LEU A 1 167 ? 6.655 -4.997 -1.365 1.00 81.19 167 LEU A O 1
ATOM 1243 N N . THR A 1 168 ? 5.528 -5.687 -3.176 1.00 81.44 168 THR A N 1
ATOM 1244 C CA . THR A 1 168 ? 5.699 -4.466 -3.968 1.00 81.44 168 THR A CA 1
ATOM 1245 C C . THR A 1 168 ? 4.339 -3.861 -4.294 1.00 81.44 168 THR A C 1
ATOM 1247 O O . THR A 1 168 ? 3.334 -4.569 -4.391 1.00 81.44 168 THR A O 1
ATOM 1250 N N . ALA A 1 169 ? 4.293 -2.539 -4.444 1.00 85.94 169 ALA A N 1
ATOM 1251 C CA . ALA A 1 169 ? 3.106 -1.890 -4.989 1.00 85.94 169 ALA A CA 1
ATOM 1252 C C . ALA A 1 169 ? 3.094 -2.097 -6.504 1.00 85.94 169 ALA A C 1
ATOM 1254 O O . ALA A 1 169 ? 4.125 -1.929 -7.155 1.00 85.94 169 ALA A O 1
ATOM 1255 N N . THR A 1 170 ? 1.944 -2.448 -7.068 1.00 84.25 170 THR A N 1
ATOM 1256 C CA . THR A 1 170 ? 1.803 -2.575 -8.517 1.00 84.25 170 THR A CA 1
ATOM 1257 C C . THR A 1 170 ? 1.832 -1.195 -9.151 1.00 84.25 170 THR A C 1
ATOM 1259 O O . THR A 1 170 ? 2.644 -0.965 -10.030 1.00 84.25 170 THR A O 1
ATOM 1262 N N . ASP A 1 171 ? 1.046 -0.250 -8.635 1.00 89.12 171 ASP A N 1
ATOM 1263 C CA . ASP A 1 171 ? 1.056 1.136 -9.104 1.00 89.12 171 ASP A CA 1
ATOM 1264 C C . ASP A 1 171 ? 1.347 2.106 -7.962 1.00 89.12 171 ASP A C 1
ATOM 1266 O O . ASP A 1 171 ? 0.773 2.011 -6.874 1.00 89.12 171 ASP A O 1
ATOM 1270 N N . ILE A 1 172 ? 2.196 3.096 -8.238 1.00 93.81 172 ILE A N 1
ATOM 1271 C CA . ILE A 1 172 ? 2.471 4.211 -7.336 1.00 93.81 172 ILE A CA 1
ATOM 1272 C C . ILE A 1 172 ? 2.173 5.528 -8.045 1.00 93.81 172 ILE A C 1
ATOM 1274 O O . ILE A 1 172 ? 2.762 5.851 -9.076 1.00 93.81 172 ILE A O 1
ATOM 1278 N N . VAL A 1 173 ? 1.291 6.332 -7.457 1.00 95.88 173 VAL A N 1
ATOM 1279 C CA . VAL A 1 173 ? 0.861 7.624 -7.998 1.00 95.88 173 VAL A CA 1
ATOM 1280 C C . VAL A 1 173 ? 1.319 8.748 -7.073 1.00 95.88 173 VAL A C 1
ATOM 1282 O O . VAL A 1 173 ? 0.851 8.861 -5.941 1.00 95.88 173 VAL A O 1
ATOM 1285 N N . LEU A 1 174 ? 2.217 9.609 -7.558 1.00 96.38 174 LEU A N 1
ATOM 1286 C CA . LEU A 1 174 ? 2.669 10.794 -6.827 1.00 96.38 174 LEU A CA 1
ATOM 1287 C C . LEU A 1 174 ? 1.771 11.975 -7.188 1.00 96.38 174 LEU A C 1
ATOM 1289 O O . LEU A 1 174 ? 1.690 12.385 -8.347 1.00 96.38 174 LEU A O 1
ATOM 1293 N N . LEU A 1 175 ? 1.091 12.536 -6.197 1.00 97.12 175 LEU A N 1
ATOM 1294 C CA . LEU A 1 175 ? 0.063 13.554 -6.379 1.00 97.12 175 LEU A CA 1
ATOM 1295 C C . LEU A 1 175 ? 0.497 14.918 -5.825 1.00 97.12 175 LEU A C 1
ATOM 1297 O O . LEU A 1 175 ? 1.297 14.991 -4.888 1.00 97.12 175 LEU A O 1
ATOM 1301 N N . PRO A 1 176 ? -0.038 16.031 -6.357 1.00 95.88 176 PRO A N 1
ATOM 1302 C CA . PRO A 1 176 ? 0.126 17.326 -5.711 1.00 95.88 176 PRO A CA 1
ATOM 1303 C C . PRO A 1 176 ? -0.613 17.373 -4.354 1.00 95.88 176 PRO A C 1
ATOM 1305 O O . PRO A 1 176 ? -1.585 16.645 -4.156 1.00 95.88 176 PRO A O 1
ATOM 1308 N N . PRO A 1 177 ? -0.205 18.262 -3.426 1.00 94.62 177 PRO A N 1
ATOM 1309 C CA . PRO A 1 177 ? -0.883 18.430 -2.142 1.00 94.62 177 PRO A CA 1
ATOM 1310 C C . PRO A 1 177 ? -2.371 18.767 -2.296 1.00 94.62 177 PRO A C 1
ATOM 1312 O O . PRO A 1 177 ? -2.714 19.688 -3.042 1.00 94.62 177 PRO A O 1
ATOM 1315 N N . GLY A 1 178 ? -3.226 18.094 -1.524 1.00 93.50 178 GLY A N 1
ATOM 1316 C CA . GLY A 1 178 ? -4.675 18.301 -1.510 1.00 93.50 178 GLY A CA 1
ATOM 1317 C C . GLY A 1 178 ? -5.443 17.510 -2.574 1.00 93.50 178 GLY A C 1
ATOM 1318 O O . GLY A 1 178 ? -6.641 17.732 -2.730 1.00 93.50 178 GLY A O 1
ATOM 1319 N N . ALA A 1 179 ? -4.780 16.618 -3.313 1.00 95.44 179 ALA A N 1
ATOM 1320 C CA . ALA A 1 179 ? -5.416 15.771 -4.317 1.00 95.44 179 ALA A CA 1
ATOM 1321 C C . ALA A 1 179 ? -6.150 14.562 -3.713 1.00 95.44 179 ALA A C 1
ATOM 1323 O O . ALA A 1 179 ? -7.128 14.088 -4.297 1.00 95.44 179 ALA A O 1
ATOM 1324 N N . LEU A 1 180 ? -5.696 14.047 -2.565 1.00 96.44 180 LEU A N 1
ATOM 1325 C CA . LEU A 1 180 ? -6.359 12.927 -1.902 1.00 96.44 180 LEU A CA 1
ATOM 1326 C C . LEU A 1 180 ? -7.637 13.400 -1.207 1.00 96.44 180 LEU A C 1
ATOM 1328 O O . LEU A 1 180 ? -7.635 14.345 -0.415 1.00 96.44 180 LEU A O 1
ATOM 1332 N N . ALA A 1 181 ? -8.736 12.690 -1.455 1.00 93.31 181 ALA A N 1
ATOM 1333 C CA . ALA A 1 181 ? -10.005 12.968 -0.802 1.00 93.31 181 ALA A CA 1
ATOM 1334 C C . ALA A 1 181 ? -9.917 12.667 0.702 1.00 93.31 181 ALA A C 1
ATOM 1336 O O . ALA A 1 181 ? -9.508 11.578 1.116 1.00 93.31 181 ALA A O 1
ATOM 1337 N N . ARG A 1 182 ? -10.364 13.616 1.529 1.00 92.50 182 ARG A N 1
ATOM 1338 C CA . ARG A 1 182 ? -10.383 13.498 2.993 1.00 92.50 182 ARG A CA 1
ATOM 1339 C C . ARG A 1 182 ? -11.784 13.723 3.555 1.00 92.50 182 ARG A C 1
ATOM 1341 O O . ARG A 1 182 ? -12.640 14.331 2.913 1.00 92.50 182 ARG A O 1
ATOM 1348 N N . THR A 1 183 ? -12.043 13.190 4.742 1.00 85.31 183 THR A N 1
ATOM 1349 C CA . THR A 1 183 ? -13.204 13.575 5.553 1.00 85.31 183 THR A CA 1
ATOM 1350 C C . THR A 1 183 ? -12.987 14.970 6.144 1.00 85.31 183 THR A C 1
ATOM 1352 O O . THR A 1 183 ? -11.870 15.487 6.148 1.00 85.31 183 THR A O 1
ATOM 1355 N N . THR A 1 184 ? -14.035 15.566 6.713 1.00 76.69 184 THR A N 1
ATOM 1356 C CA . THR A 1 184 ? -13.930 16.827 7.473 1.00 76.69 184 THR A CA 1
ATOM 1357 C C . THR A 1 184 ? -12.968 16.724 8.662 1.00 76.69 184 THR A C 1
ATOM 1359 O O . THR A 1 184 ? -12.374 17.718 9.056 1.00 76.69 184 THR A O 1
ATOM 1362 N N . SER A 1 185 ? -12.758 15.514 9.191 1.00 78.50 185 SER A N 1
ATOM 1363 C CA . SER A 1 185 ? -11.788 15.214 10.249 1.00 78.50 185 SER A CA 1
ATOM 1364 C C . SER A 1 185 ? -10.368 14.922 9.732 1.00 78.50 185 SER A C 1
ATOM 1366 O O . SER A 1 185 ? -9.537 14.433 10.492 1.00 78.50 185 SER A O 1
ATOM 1368 N N . GLY A 1 186 ? -10.101 15.101 8.434 1.00 82.69 186 GLY A N 1
ATOM 1369 C CA . GLY A 1 186 ? -8.783 14.897 7.821 1.00 82.69 186 GLY A CA 1
ATOM 1370 C C . GLY A 1 186 ? -8.412 13.450 7.462 1.00 82.69 186 GLY A C 1
ATOM 1371 O O . GLY A 1 186 ? -7.338 13.233 6.895 1.00 82.69 186 GLY A O 1
ATOM 1372 N N . LYS A 1 187 ? -9.282 12.461 7.728 1.00 85.88 187 LYS A N 1
ATOM 1373 C CA . LYS A 1 187 ? -9.012 11.043 7.417 1.00 85.88 187 LYS A CA 1
ATOM 1374 C C . LYS A 1 187 ? -9.104 10.790 5.914 1.00 85.88 187 LYS A C 1
ATOM 1376 O O . LYS A 1 187 ? -10.020 11.290 5.262 1.00 85.88 187 LYS A O 1
ATOM 1381 N N . ILE A 1 188 ? -8.196 9.980 5.377 1.00 91.31 188 ILE A N 1
ATOM 1382 C CA . ILE A 1 188 ? -8.185 9.597 3.961 1.00 91.31 188 ILE A CA 1
ATOM 1383 C C . ILE A 1 188 ? -9.446 8.796 3.617 1.00 91.31 188 ILE A C 1
ATOM 1385 O O . ILE A 1 188 ? -9.795 7.822 4.285 1.00 91.31 188 ILE A O 1
ATOM 1389 N N . ARG A 1 189 ? -10.134 9.191 2.542 1.00 89.62 189 ARG A N 1
ATOM 1390 C CA . ARG A 1 189 ? -11.299 8.483 1.998 1.00 89.62 189 ARG A CA 1
ATOM 1391 C C . ARG A 1 189 ? -10.849 7.496 0.922 1.00 89.62 189 ARG A C 1
ATOM 1393 O O . ARG A 1 189 ? -11.098 7.724 -0.260 1.00 89.62 189 ARG A O 1
ATOM 1400 N N . ARG A 1 190 ? -10.217 6.389 1.330 1.00 92.38 190 ARG A N 1
ATOM 1401 C CA . ARG A 1 190 ? -9.607 5.385 0.426 1.00 92.38 190 ARG A CA 1
ATOM 1402 C C . ARG A 1 190 ? -10.516 4.962 -0.722 1.00 92.38 190 ARG A C 1
ATOM 1404 O O . ARG A 1 190 ? -10.093 5.012 -1.865 1.00 92.38 190 ARG A O 1
ATOM 1411 N N . ARG A 1 191 ? -11.789 4.652 -0.448 1.00 86.81 191 ARG A N 1
ATOM 1412 C CA . ARG A 1 191 ? -12.769 4.283 -1.488 1.00 86.81 191 ARG A CA 1
ATOM 1413 C C . ARG A 1 191 ? -12.970 5.379 -2.540 1.00 86.81 191 ARG A C 1
ATOM 1415 O O . ARG A 1 191 ? -13.070 5.077 -3.722 1.00 86.81 191 ARG A O 1
ATOM 1422 N N . THR A 1 192 ? -13.025 6.643 -2.121 1.00 89.06 192 THR A N 1
ATOM 1423 C CA . THR A 1 192 ? -13.131 7.783 -3.044 1.00 89.06 192 THR A CA 1
ATOM 1424 C C . THR A 1 192 ? -11.838 7.966 -3.836 1.00 89.06 192 THR A C 1
ATOM 1426 O O . THR A 1 192 ? -11.903 8.211 -5.033 1.00 89.06 192 THR A O 1
ATOM 1429 N N . CYS A 1 193 ? -10.676 7.794 -3.201 1.00 94.56 193 CYS A N 1
ATOM 1430 C CA . CYS A 1 193 ? -9.384 7.833 -3.886 1.00 94.56 193 CYS A CA 1
ATOM 1431 C C . CYS A 1 193 ? -9.237 6.696 -4.912 1.00 94.56 193 CYS A C 1
ATOM 1433 O O . CYS A 1 193 ? -8.834 6.952 -6.039 1.00 94.56 193 CYS A O 1
ATOM 1435 N N . ARG A 1 194 ? -9.638 5.468 -4.563 1.00 92.75 194 ARG A N 1
ATOM 1436 C CA . ARG A 1 194 ? -9.678 4.318 -5.477 1.00 92.75 194 ARG A CA 1
ATOM 1437 C C . ARG A 1 194 ? -10.546 4.606 -6.695 1.00 92.75 194 ARG A C 1
ATOM 1439 O O . ARG A 1 194 ? -10.127 4.345 -7.813 1.00 92.75 194 ARG A O 1
ATOM 1446 N N . GLN A 1 195 ? -11.743 5.154 -6.484 1.00 81.44 195 GLN A N 1
ATOM 1447 C CA . GLN A 1 195 ? -12.626 5.505 -7.594 1.00 81.44 195 GLN A CA 1
ATOM 1448 C C . GLN A 1 195 ? -11.998 6.589 -8.479 1.00 81.44 195 GLN A C 1
ATOM 1450 O O . GLN A 1 195 ? -11.959 6.431 -9.689 1.00 81.44 195 GLN A O 1
ATOM 1455 N N . ALA A 1 196 ? -11.416 7.634 -7.882 1.00 89.06 196 ALA A N 1
ATOM 1456 C CA . ALA A 1 196 ? -10.714 8.678 -8.628 1.00 89.06 196 ALA A CA 1
ATOM 1457 C C . ALA A 1 196 ? -9.522 8.140 -9.443 1.00 89.06 196 ALA A C 1
ATOM 1459 O O . ALA A 1 196 ? -9.264 8.641 -10.534 1.00 89.06 196 ALA A O 1
ATOM 1460 N N . TYR A 1 197 ? -8.812 7.128 -8.933 1.00 91.38 197 TYR A N 1
ATOM 1461 C CA . TYR A 1 197 ? -7.771 6.421 -9.677 1.00 91.38 197 TYR A CA 1
ATOM 1462 C C . TYR A 1 197 ? -8.347 5.674 -10.886 1.00 91.38 197 TYR A C 1
ATOM 1464 O O . TYR A 1 197 ? -7.872 5.882 -11.998 1.00 91.38 197 TYR A O 1
ATOM 1472 N N . ILE A 1 198 ? -9.392 4.865 -10.676 1.00 82.56 198 ILE A N 1
ATOM 1473 C CA . ILE A 1 198 ? -10.061 4.088 -11.737 1.00 82.56 198 ILE A CA 1
ATOM 1474 C C . ILE A 1 198 ? -10.613 5.009 -12.830 1.00 82.56 198 ILE A C 1
ATOM 1476 O O . ILE A 1 198 ? -10.469 4.722 -14.014 1.00 82.56 198 ILE A O 1
ATOM 1480 N N . ASP A 1 199 ? -11.193 6.139 -12.434 1.00 81.38 199 ASP A N 1
ATOM 1481 C CA . ASP A 1 199 ? -11.778 7.117 -13.351 1.00 81.38 199 ASP A CA 1
ATOM 1482 C C . ASP A 1 199 ? -10.715 7.994 -14.046 1.00 81.38 199 ASP A C 1
ATOM 1484 O O . ASP A 1 199 ? -11.060 8.853 -14.857 1.00 81.38 199 ASP A O 1
ATOM 1488 N N . GLY A 1 200 ? -9.427 7.848 -13.702 1.00 86.44 200 GLY A N 1
ATOM 1489 C CA . GLY A 1 200 ? -8.350 8.688 -14.235 1.00 86.44 200 GLY A CA 1
ATOM 1490 C C . GLY A 1 200 ? -8.480 10.171 -13.857 1.00 86.44 200 GLY A C 1
ATOM 1491 O O . GLY A 1 200 ? -8.007 11.048 -14.577 1.00 86.44 200 GLY A O 1
ATOM 1492 N N . ALA A 1 201 ? -9.132 10.481 -12.733 1.00 87.00 201 ALA A N 1
ATOM 1493 C CA . ALA A 1 201 ? -9.509 11.845 -12.355 1.00 87.00 201 ALA A CA 1
ATOM 1494 C C . ALA A 1 201 ? -8.333 12.709 -11.858 1.00 87.00 201 ALA A C 1
ATOM 1496 O O . ALA A 1 201 ? -8.464 13.927 -11.701 1.00 87.00 201 ALA A O 1
ATOM 1497 N N . TRP A 1 202 ? -7.182 12.099 -11.571 1.00 91.69 202 TRP A N 1
ATOM 1498 C CA . TRP A 1 202 ? -6.011 12.802 -11.060 1.00 91.69 202 TRP A CA 1
ATOM 1499 C C . TRP A 1 202 ? -5.069 13.286 -12.160 1.00 91.69 202 TRP A C 1
ATOM 1501 O O . TRP A 1 202 ? -4.890 12.653 -13.194 1.00 91.69 202 TRP A O 1
ATOM 1511 N N . LYS A 1 203 ? -4.376 14.392 -11.870 1.00 92.12 203 LYS A N 1
ATOM 1512 C CA . LYS A 1 203 ? -3.208 14.862 -12.625 1.00 92.12 203 LYS A CA 1
ATOM 1513 C C . LYS A 1 203 ? -1.952 14.601 -11.788 1.00 92.12 203 LYS A C 1
ATOM 1515 O O . LYS A 1 203 ? -1.609 15.449 -10.956 1.00 92.12 203 LYS A O 1
ATOM 1520 N N . PRO A 1 204 ? -1.320 13.423 -11.919 1.00 93.44 204 PRO A N 1
ATOM 1521 C CA . PRO A 1 204 ? -0.159 13.076 -11.113 1.00 93.44 204 PRO A CA 1
ATOM 1522 C C . PRO A 1 204 ? 1.062 13.929 -11.470 1.00 93.44 204 PRO A C 1
ATOM 1524 O O . PRO A 1 204 ? 1.220 14.378 -12.602 1.00 93.44 204 PRO A O 1
ATOM 1527 N N . LEU A 1 205 ? 1.933 14.141 -10.482 1.00 91.94 205 LEU A N 1
ATOM 1528 C CA . LEU A 1 205 ? 3.268 14.712 -10.675 1.00 91.94 205 LEU A CA 1
ATOM 1529 C C . LEU A 1 205 ? 4.202 13.695 -11.337 1.00 91.94 205 LEU A C 1
ATOM 1531 O O . LEU A 1 205 ? 5.021 14.063 -12.172 1.00 91.94 205 LEU A O 1
ATOM 1535 N N . ALA A 1 206 ? 4.057 12.427 -10.953 1.00 90.06 206 ALA A N 1
ATOM 1536 C CA . ALA A 1 206 ? 4.697 11.276 -11.569 1.00 90.06 206 ALA A CA 1
ATOM 1537 C C . ALA A 1 206 ? 3.904 10.010 -11.224 1.00 90.06 206 ALA A C 1
ATOM 1539 O O . ALA A 1 206 ? 3.162 9.977 -10.238 1.00 90.06 206 ALA A O 1
ATOM 1540 N N . ARG A 1 207 ? 4.077 8.957 -12.020 1.00 88.94 207 ARG A N 1
ATOM 1541 C CA . ARG A 1 207 ? 3.473 7.646 -11.783 1.00 88.94 207 ARG A CA 1
ATOM 1542 C C . ARG A 1 207 ? 4.488 6.564 -12.120 1.00 88.94 207 ARG A C 1
ATOM 1544 O O . ARG A 1 207 ? 5.104 6.622 -13.180 1.00 88.94 207 ARG A O 1
ATOM 1551 N N . LEU A 1 208 ? 4.629 5.596 -11.227 1.00 80.12 208 LEU A N 1
ATOM 1552 C CA . LEU A 1 208 ? 5.200 4.298 -11.541 1.00 80.12 208 LEU A CA 1
ATOM 1553 C C . LEU A 1 208 ? 4.021 3.367 -11.786 1.00 80.12 208 LEU A C 1
ATOM 1555 O O . LEU A 1 208 ? 3.312 3.017 -10.846 1.00 80.12 208 LEU A O 1
ATOM 1559 N N . ALA A 1 209 ? 3.777 3.052 -13.052 1.00 75.19 209 ALA A N 1
ATOM 1560 C CA . ALA A 1 209 ? 2.795 2.049 -13.419 1.00 75.19 209 ALA A CA 1
ATOM 1561 C C . ALA A 1 209 ? 3.477 0.680 -13.406 1.00 75.19 209 ALA A C 1
ATOM 1563 O O . ALA A 1 209 ? 4.524 0.503 -14.032 1.00 75.19 209 ALA A O 1
ATOM 1564 N N . GLY A 1 210 ? 2.885 -0.271 -12.696 1.00 59.50 210 GLY A N 1
ATOM 1565 C CA . GLY A 1 210 ? 3.077 -1.682 -12.989 1.00 59.50 210 GLY A CA 1
ATOM 1566 C C . GLY A 1 210 ? 2.217 -2.029 -14.196 1.00 59.50 210 GLY A C 1
ATOM 1567 O O . GLY A 1 210 ? 1.511 -1.174 -14.731 1.00 59.50 210 GLY A O 1
ATOM 1568 N N . ALA A 1 211 ? 2.245 -3.277 -14.644 1.00 45.69 211 ALA A N 1
ATOM 1569 C CA . ALA A 1 211 ? 1.459 -3.757 -15.781 1.00 45.69 211 ALA A CA 1
ATOM 1570 C C . ALA A 1 211 ? -0.078 -3.771 -15.530 1.00 45.69 211 ALA A C 1
ATOM 1572 O O . ALA A 1 211 ? -0.753 -4.747 -15.833 1.00 45.69 211 ALA A O 1
ATOM 1573 N N . LEU A 1 212 ? -0.653 -2.706 -14.958 1.00 44.19 212 LEU A N 1
ATOM 1574 C CA . LEU A 1 212 ? -2.091 -2.432 -14.873 1.00 44.19 212 LEU A CA 1
ATOM 1575 C C . LEU A 1 212 ? -2.617 -1.724 -16.130 1.00 44.19 212 LEU A C 1
ATOM 1577 O O . LEU A 1 212 ? -3.818 -1.735 -16.390 1.00 44.19 212 LEU A O 1
ATOM 1581 N N . GLU A 1 213 ? -1.728 -1.170 -16.956 1.00 33.28 213 GLU A N 1
ATOM 1582 C CA . GLU A 1 213 ? -2.047 -0.726 -18.311 1.00 33.28 213 GLU A CA 1
ATOM 1583 C C . GLU A 1 213 ? -1.536 -1.749 -19.323 1.00 33.28 213 GLU A C 1
ATOM 1585 O O . GLU A 1 213 ? -0.352 -1.803 -19.629 1.00 33.28 213 GLU A O 1
ATOM 1590 N N . GLY A 1 214 ? -2.461 -2.557 -19.843 1.00 35.69 214 GLY A N 1
ATOM 1591 C CA . GLY A 1 214 ? -2.313 -3.269 -21.106 1.00 35.69 214 GLY A CA 1
ATOM 1592 C C . GLY A 1 214 ? -1.086 -4.175 -21.221 1.00 35.69 214 GLY A C 1
ATOM 1593 O O . GLY A 1 214 ? -0.042 -3.772 -21.729 1.00 35.69 214 GLY A O 1
ATOM 1594 N N . ALA A 1 215 ? -1.297 -5.472 -20.991 1.00 34.94 215 ALA A N 1
ATOM 1595 C CA . ALA A 1 215 ? -0.581 -6.549 -21.681 1.00 34.94 215 ALA A CA 1
ATOM 1596 C C . ALA A 1 215 ? -0.871 -6.518 -23.207 1.00 34.94 215 ALA A C 1
ATOM 1598 O O . ALA A 1 215 ? -1.348 -7.472 -23.817 1.00 34.94 215 ALA A O 1
ATOM 1599 N N . GLY A 1 216 ? -0.627 -5.367 -23.832 1.00 33.94 216 GLY A N 1
ATOM 1600 C CA . GLY A 1 216 ? -1.040 -4.986 -25.168 1.00 33.94 216 GLY A CA 1
ATOM 1601 C C . GLY A 1 216 ? 0.100 -4.293 -25.901 1.00 33.94 216 GLY A C 1
ATOM 1602 O O . GLY A 1 216 ? 0.067 -3.094 -26.128 1.00 33.94 216 GLY A O 1
ATOM 1603 N N . ARG A 1 217 ? 1.077 -5.102 -26.323 1.00 39.62 217 ARG A N 1
ATOM 1604 C CA . ARG A 1 217 ? 1.894 -4.904 -27.534 1.00 39.62 217 ARG A CA 1
ATOM 1605 C C . ARG A 1 217 ? 2.684 -3.585 -27.643 1.00 39.62 217 ARG A C 1
ATOM 1607 O O . ARG A 1 217 ? 2.383 -2.741 -28.479 1.00 39.62 217 ARG A O 1
ATOM 1614 N N . ALA A 1 218 ? 3.831 -3.527 -26.969 1.00 44.72 218 ALA A N 1
ATOM 1615 C CA . ALA A 1 218 ? 5.010 -2.812 -27.492 1.00 44.72 218 ALA A CA 1
ATOM 1616 C C . ALA A 1 218 ? 6.284 -3.688 -27.575 1.00 44.72 218 ALA A C 1
ATOM 1618 O O . ALA A 1 218 ? 7.316 -3.221 -28.049 1.00 44.72 218 ALA A O 1
ATOM 1619 N N . GLY A 1 219 ? 6.210 -4.973 -27.201 1.00 51.91 219 GLY A N 1
ATOM 1620 C CA . GLY A 1 219 ? 7.317 -5.941 -27.309 1.00 51.91 219 GLY A CA 1
ATOM 1621 C C . GLY A 1 219 ? 7.777 -6.286 -28.739 1.00 51.91 219 GLY A C 1
ATOM 1622 O O . GLY A 1 219 ? 8.977 -6.367 -28.972 1.00 51.91 219 GLY A O 1
ATOM 1623 N N . PRO A 1 220 ? 6.899 -6.388 -29.758 1.00 47.53 220 PRO A N 1
ATOM 1624 C CA . PRO A 1 220 ? 7.342 -6.787 -31.101 1.00 47.53 220 PRO A CA 1
ATOM 1625 C C . PRO A 1 220 ? 8.030 -5.682 -31.915 1.00 47.53 220 PRO A C 1
ATOM 1627 O O . PRO A 1 220 ? 8.723 -5.983 -32.882 1.00 47.53 220 PRO A O 1
ATOM 1630 N N . ALA A 1 221 ? 7.835 -4.400 -31.587 1.00 49.59 221 ALA A N 1
ATOM 1631 C CA . ALA A 1 221 ? 8.409 -3.295 -32.365 1.0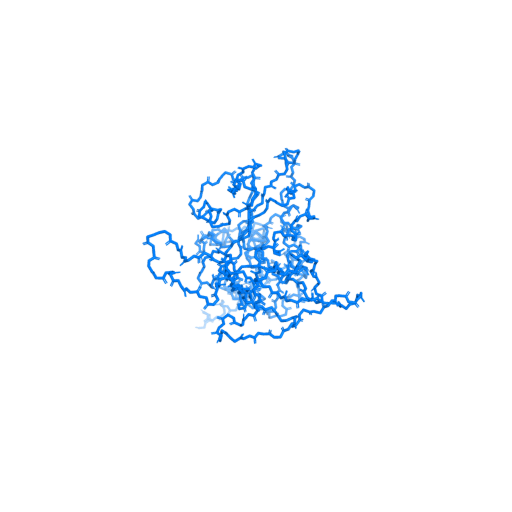0 49.59 221 ALA A CA 1
ATOM 1632 C C . ALA A 1 221 ? 9.921 -3.130 -32.121 1.00 49.59 221 ALA A C 1
ATOM 1634 O O . ALA A 1 221 ? 10.659 -2.847 -33.066 1.00 49.59 221 ALA A O 1
ATOM 1635 N N . LYS A 1 222 ? 10.380 -3.364 -30.880 1.00 54.22 222 LYS A N 1
ATOM 1636 C CA . LYS A 1 222 ? 11.809 -3.409 -30.524 1.00 54.22 222 LYS A CA 1
ATOM 1637 C C . LYS A 1 222 ? 12.494 -4.634 -31.155 1.00 54.22 222 LYS A C 1
ATOM 1639 O O . LYS A 1 222 ? 13.545 -4.486 -31.766 1.00 54.22 222 LYS A O 1
ATOM 1644 N N . VAL A 1 223 ? 11.835 -5.800 -31.141 1.00 57.44 223 VAL A N 1
ATOM 1645 C CA . VAL A 1 223 ? 12.342 -7.039 -31.768 1.00 57.44 223 VAL A CA 1
ATOM 1646 C C . VAL A 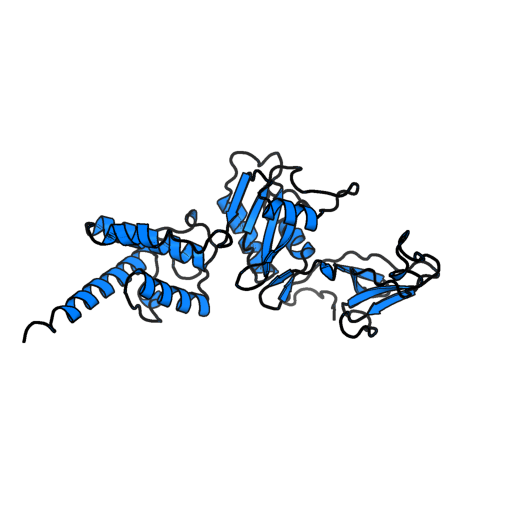1 223 ? 12.390 -6.948 -33.301 1.00 57.44 223 VAL A C 1
ATOM 1648 O O . VAL A 1 223 ? 13.359 -7.369 -33.931 1.00 57.44 223 VAL A O 1
ATOM 1651 N N . ARG A 1 224 ? 11.387 -6.325 -33.937 1.00 54.94 224 ARG A N 1
ATOM 1652 C CA . ARG A 1 224 ? 11.338 -6.142 -35.401 1.00 54.94 224 ARG A CA 1
ATOM 1653 C C . ARG A 1 224 ? 12.493 -5.310 -35.965 1.00 54.94 224 ARG A C 1
ATOM 1655 O O . ARG A 1 224 ? 12.853 -5.527 -37.118 1.00 54.94 224 ARG A O 1
ATOM 1662 N N . ARG A 1 225 ? 13.096 -4.399 -35.184 1.00 55.34 225 ARG A N 1
ATOM 1663 C CA . ARG A 1 225 ? 14.292 -3.642 -35.614 1.00 55.34 225 ARG A CA 1
ATOM 1664 C C . ARG A 1 225 ? 15.523 -4.533 -35.811 1.00 55.34 225 ARG A C 1
ATOM 1666 O O . ARG A 1 225 ? 16.416 -4.156 -36.556 1.00 55.34 225 ARG A O 1
ATOM 1673 N N . MET A 1 226 ? 15.561 -5.716 -35.201 1.00 62.25 226 MET A N 1
ATOM 1674 C CA . MET A 1 226 ? 16.752 -6.570 -35.175 1.00 62.25 226 MET A CA 1
ATOM 1675 C C . MET A 1 226 ? 16.991 -7.337 -36.480 1.00 62.25 226 MET A C 1
ATOM 1677 O O . MET A 1 226 ? 18.130 -7.681 -36.784 1.00 62.25 226 MET A O 1
ATOM 1681 N N . ALA A 1 227 ? 15.933 -7.632 -37.243 1.00 58.47 227 ALA A N 1
ATOM 1682 C CA . ALA A 1 227 ? 16.009 -8.558 -38.376 1.00 58.47 227 ALA A CA 1
ATOM 1683 C C . ALA A 1 227 ? 16.866 -8.037 -39.549 1.00 58.47 227 ALA A C 1
ATOM 1685 O O . ALA A 1 227 ? 17.425 -8.847 -40.279 1.00 58.47 227 ALA A O 1
ATOM 1686 N N . ASN A 1 228 ? 17.022 -6.711 -39.688 1.00 57.78 228 ASN A N 1
ATOM 1687 C CA . ASN A 1 228 ? 17.762 -6.065 -40.787 1.00 57.78 228 ASN A CA 1
ATOM 1688 C C . ASN A 1 228 ? 18.886 -5.115 -40.317 1.00 57.78 228 ASN A C 1
ATOM 1690 O O . ASN A 1 228 ? 19.440 -4.381 -41.129 1.00 57.78 228 ASN A O 1
ATOM 1694 N N . ALA A 1 229 ? 19.191 -5.098 -39.019 1.00 64.88 229 ALA A N 1
ATOM 1695 C CA . ALA A 1 229 ? 20.154 -4.188 -38.400 1.00 64.88 229 ALA A CA 1
ATOM 1696 C C . ALA A 1 229 ? 21.596 -4.715 -38.500 1.00 64.88 229 ALA A C 1
ATOM 1698 O O . ALA A 1 229 ? 21.809 -5.926 -38.592 1.00 64.88 229 ALA A O 1
ATOM 1699 N N . ASP A 1 230 ? 22.598 -3.835 -38.449 1.00 81.81 230 ASP A N 1
ATOM 1700 C CA . ASP A 1 230 ? 23.993 -4.268 -38.303 1.00 81.81 230 ASP A CA 1
ATOM 1701 C C . ASP A 1 230 ? 24.262 -4.857 -36.898 1.00 81.81 230 ASP A C 1
ATOM 1703 O O . ASP A 1 230 ? 23.382 -4.914 -36.036 1.00 81.81 230 ASP A O 1
ATOM 1707 N N . ARG A 1 231 ? 25.473 -5.377 -36.642 1.00 82.06 231 ARG A N 1
ATOM 1708 C CA . ARG A 1 231 ? 25.783 -6.015 -35.346 1.00 82.06 231 ARG A CA 1
ATOM 1709 C C . ARG A 1 231 ? 25.638 -5.047 -34.164 1.00 82.06 231 ARG A C 1
ATOM 1711 O O . ARG A 1 231 ? 25.201 -5.481 -33.102 1.00 82.06 231 ARG A O 1
ATOM 1718 N N . ILE A 1 232 ? 25.999 -3.778 -34.340 1.00 79.12 232 ILE A N 1
ATOM 1719 C CA . ILE A 1 232 ? 25.974 -2.770 -33.273 1.00 79.12 232 ILE A CA 1
ATOM 1720 C C . ILE A 1 232 ? 24.522 -2.414 -32.953 1.00 79.12 232 ILE A C 1
ATOM 1722 O O . ILE A 1 232 ? 24.109 -2.467 -31.795 1.00 79.12 232 ILE A O 1
ATOM 1726 N N . GLU A 1 233 ? 23.725 -2.137 -33.981 1.00 77.38 233 GLU A N 1
ATOM 1727 C CA . GLU A 1 233 ? 22.301 -1.837 -33.853 1.00 77.38 233 GLU A CA 1
ATOM 1728 C C . GLU A 1 233 ? 21.507 -3.018 -33.276 1.00 77.38 233 GLU A C 1
ATOM 1730 O O . GLU A 1 233 ? 20.625 -2.825 -32.436 1.00 77.38 233 GLU A O 1
ATOM 1735 N N . ARG A 1 234 ? 21.840 -4.257 -33.667 1.00 83.56 234 ARG A N 1
ATOM 1736 C CA . ARG A 1 234 ? 21.239 -5.467 -33.083 1.00 83.56 234 ARG A CA 1
ATOM 1737 C C . ARG A 1 234 ? 21.544 -5.604 -31.601 1.00 83.56 234 ARG A C 1
ATOM 1739 O O . ARG A 1 234 ? 20.636 -5.925 -30.838 1.00 83.56 234 ARG A O 1
ATOM 1746 N N . MET A 1 235 ? 22.790 -5.366 -31.198 1.00 86.69 235 MET A N 1
ATOM 1747 C CA . MET A 1 235 ? 23.178 -5.487 -29.796 1.00 86.69 235 MET A CA 1
ATOM 1748 C C . MET A 1 235 ? 22.493 -4.420 -28.938 1.00 86.69 235 MET A C 1
ATOM 1750 O O . MET A 1 235 ? 21.942 -4.734 -27.887 1.00 86.69 235 MET A O 1
ATOM 1754 N N . ALA A 1 236 ? 22.420 -3.180 -29.430 1.00 81.31 236 ALA A N 1
ATOM 1755 C CA . ALA A 1 236 ? 21.653 -2.120 -28.779 1.00 81.31 236 ALA A CA 1
ATOM 1756 C C . ALA A 1 236 ? 20.163 -2.492 -28.646 1.00 81.31 236 ALA A C 1
ATOM 1758 O O . ALA A 1 236 ? 19.581 -2.342 -27.575 1.00 81.31 236 ALA A O 1
ATOM 1759 N N . ALA A 1 237 ? 19.559 -3.060 -29.695 1.00 81.88 237 ALA A N 1
ATOM 1760 C CA . ALA A 1 237 ? 18.167 -3.506 -29.661 1.00 81.88 237 ALA A CA 1
ATOM 1761 C C . ALA A 1 237 ? 17.924 -4.680 -28.690 1.00 81.88 237 ALA A C 1
ATOM 1763 O O . ALA A 1 237 ? 16.865 -4.736 -28.064 1.00 81.88 237 ALA A O 1
ATOM 1764 N N . LEU A 1 238 ? 18.886 -5.601 -28.543 1.00 89.06 238 LEU A N 1
ATOM 1765 C CA . LEU A 1 238 ? 18.835 -6.667 -27.535 1.00 89.06 238 LEU A CA 1
ATOM 1766 C C . LEU A 1 238 ? 18.856 -6.094 -26.120 1.00 89.06 238 LEU A C 1
ATOM 1768 O O . LEU A 1 238 ? 18.033 -6.485 -25.295 1.00 89.06 238 LEU A O 1
ATOM 1772 N N . VAL A 1 239 ? 19.753 -5.148 -25.846 1.00 89.69 239 VAL A N 1
ATOM 1773 C CA . VAL A 1 239 ? 19.828 -4.490 -24.536 1.00 89.69 239 VAL A CA 1
ATOM 1774 C C . VAL A 1 239 ? 18.537 -3.719 -24.243 1.00 89.69 239 VAL A C 1
ATOM 1776 O O . VAL A 1 239 ? 17.964 -3.882 -23.169 1.00 89.69 239 VAL A O 1
ATOM 1779 N N . ASP A 1 240 ? 18.002 -2.973 -25.212 1.00 83.25 240 ASP A N 1
ATOM 1780 C CA . ASP A 1 240 ? 16.721 -2.261 -25.078 1.00 83.25 240 ASP A CA 1
ATOM 1781 C C . ASP A 1 240 ? 15.531 -3.200 -24.829 1.00 83.25 240 ASP A C 1
ATOM 1783 O O . ASP A 1 240 ? 14.567 -2.833 -24.142 1.00 83.25 240 ASP A O 1
ATOM 1787 N N . TYR A 1 241 ? 15.563 -4.394 -25.428 1.00 88.69 241 TYR A N 1
ATOM 1788 C CA . TYR A 1 241 ? 14.589 -5.454 -25.187 1.00 88.69 241 TYR A CA 1
ATOM 1789 C C . TYR A 1 241 ? 14.725 -6.010 -23.767 1.00 88.69 241 TYR A C 1
ATOM 1791 O O . TYR A 1 241 ? 13.719 -6.115 -23.068 1.00 88.69 241 TYR A O 1
ATOM 1799 N N . LEU A 1 242 ? 15.946 -6.321 -23.324 1.00 90.81 242 LEU A N 1
ATOM 1800 C CA . LEU A 1 242 ? 16.216 -6.849 -21.986 1.00 90.81 242 LEU A CA 1
ATOM 1801 C C . LEU A 1 242 ? 15.814 -5.855 -20.897 1.00 90.81 242 LEU A C 1
ATOM 1803 O O . LEU A 1 242 ? 15.134 -6.245 -19.951 1.00 90.81 242 LEU A O 1
ATOM 1807 N N . ILE A 1 243 ? 16.153 -4.574 -21.063 1.00 87.69 243 ILE A N 1
ATOM 1808 C CA . ILE A 1 243 ? 15.734 -3.485 -20.170 1.00 87.69 243 ILE A CA 1
ATOM 1809 C C . ILE A 1 243 ? 14.211 -3.464 -20.044 1.00 87.69 243 ILE A C 1
ATOM 1811 O O . ILE A 1 243 ? 13.682 -3.507 -18.936 1.00 87.69 243 ILE A O 1
ATOM 1815 N N . TRP A 1 244 ? 13.497 -3.461 -21.171 1.00 83.88 244 TRP A N 1
ATOM 1816 C CA . TRP A 1 244 ? 12.037 -3.473 -21.167 1.00 83.88 244 TRP A CA 1
ATOM 1817 C C . TRP A 1 244 ? 11.472 -4.730 -20.501 1.00 83.88 244 TRP A C 1
ATOM 1819 O O . TRP A 1 244 ? 10.608 -4.641 -19.632 1.00 83.88 244 TRP A O 1
ATOM 1829 N N . ARG A 1 245 ? 11.965 -5.911 -20.879 1.00 87.19 245 ARG A N 1
ATOM 1830 C CA . ARG A 1 245 ? 11.442 -7.196 -20.410 1.00 87.19 245 ARG A CA 1
ATOM 1831 C C . ARG A 1 245 ? 11.655 -7.372 -18.909 1.00 87.19 245 ARG A C 1
ATOM 1833 O O . ARG A 1 245 ? 10.730 -7.774 -18.204 1.00 87.19 245 ARG A O 1
ATOM 1840 N N . LEU A 1 246 ? 12.843 -7.027 -18.421 1.00 87.12 246 LEU A N 1
ATOM 1841 C CA . LEU A 1 246 ? 13.165 -7.083 -17.001 1.00 87.12 246 LEU A CA 1
ATOM 1842 C C . LEU A 1 246 ? 12.392 -6.028 -16.216 1.00 87.12 246 LEU A C 1
ATOM 1844 O O . LEU A 1 246 ? 11.836 -6.377 -15.184 1.00 87.12 246 LEU A O 1
ATOM 1848 N N . ALA A 1 247 ? 12.247 -4.802 -16.732 1.00 80.81 247 ALA A N 1
ATOM 1849 C CA . ALA A 1 247 ? 11.403 -3.777 -16.116 1.00 80.81 247 ALA A CA 1
ATOM 1850 C C . ALA A 1 247 ? 9.965 -4.272 -15.878 1.00 80.81 247 ALA A C 1
ATOM 1852 O O . ALA A 1 247 ? 9.404 -4.056 -14.802 1.00 80.81 247 ALA A O 1
ATOM 1853 N N . GLN A 1 248 ? 9.385 -4.999 -16.844 1.00 77.12 248 GLN A N 1
ATOM 1854 C CA . GLN A 1 248 ? 8.058 -5.606 -16.683 1.00 77.12 248 GLN A CA 1
ATOM 1855 C C . GLN A 1 248 ? 8.041 -6.704 -15.606 1.00 77.12 248 GLN A C 1
ATOM 1857 O O . GLN A 1 248 ? 7.190 -6.680 -14.720 1.00 77.12 248 GLN A O 1
ATOM 1862 N N . LEU A 1 249 ? 8.985 -7.650 -15.648 1.00 79.56 249 LEU A N 1
ATOM 1863 C CA . LEU A 1 249 ? 9.017 -8.801 -14.729 1.00 79.56 249 LEU A CA 1
ATOM 1864 C C . LEU A 1 249 ? 9.357 -8.417 -13.282 1.00 79.56 249 LEU A C 1
ATOM 1866 O O . LEU A 1 249 ? 8.899 -9.039 -12.316 1.00 79.56 249 LEU A O 1
ATOM 1870 N N . THR A 1 250 ? 10.176 -7.386 -13.099 1.00 77.50 250 THR A N 1
ATOM 1871 C CA . THR A 1 250 ? 10.614 -6.932 -11.774 1.00 77.50 250 THR A CA 1
ATOM 1872 C C . THR A 1 250 ? 9.779 -5.778 -11.238 1.00 77.50 250 THR A C 1
ATOM 1874 O O . THR A 1 250 ? 9.932 -5.428 -10.069 1.00 77.50 250 THR A O 1
ATOM 1877 N N . ALA A 1 251 ? 8.858 -5.241 -12.047 1.00 70.75 251 ALA A N 1
ATOM 1878 C CA . ALA A 1 251 ? 8.093 -4.031 -11.750 1.00 70.75 251 ALA A CA 1
ATOM 1879 C C . ALA A 1 251 ? 9.002 -2.838 -11.383 1.00 70.75 251 ALA A C 1
ATOM 1881 O O . ALA A 1 251 ? 8.660 -2.008 -10.536 1.00 70.75 251 ALA A O 1
ATOM 1882 N N . GLN A 1 252 ? 10.179 -2.766 -12.012 1.00 68.94 252 GLN A N 1
ATOM 1883 C CA . GLN A 1 252 ? 11.126 -1.663 -11.864 1.00 68.94 252 GLN A CA 1
ATOM 1884 C C . GLN A 1 252 ? 11.090 -0.757 -13.103 1.00 68.94 252 GLN A C 1
ATOM 1886 O O . GLN A 1 252 ? 10.941 -1.250 -14.217 1.00 68.94 252 GLN A O 1
ATOM 1891 N N . PRO A 1 253 ? 11.242 0.569 -12.954 1.00 68.81 253 PRO A N 1
ATOM 1892 C CA . PRO A 1 253 ? 11.360 1.466 -14.104 1.00 68.81 253 PRO A CA 1
ATOM 1893 C C . PRO A 1 253 ? 12.539 1.115 -15.025 1.00 68.81 253 PRO A C 1
ATOM 1895 O O . PRO A 1 253 ? 13.648 0.908 -14.538 1.00 68.81 253 PRO A O 1
ATOM 1898 N N . GLU A 1 254 ? 12.339 1.191 -16.350 1.00 77.50 254 GLU A N 1
ATOM 1899 C CA . GLU A 1 254 ? 13.413 1.013 -17.353 1.00 77.50 254 GLU A CA 1
ATOM 1900 C C . GLU A 1 254 ? 14.622 1.927 -17.088 1.00 77.50 254 GLU A C 1
ATOM 1902 O O . GLU A 1 254 ? 15.753 1.532 -17.326 1.00 77.50 254 GLU A O 1
ATOM 1907 N N . ALA A 1 255 ? 14.402 3.121 -16.525 1.00 73.81 255 ALA A N 1
ATOM 1908 C CA . ALA A 1 255 ? 15.458 4.087 -16.212 1.00 73.81 255 ALA A CA 1
ATOM 1909 C C . ALA A 1 255 ? 16.489 3.606 -15.170 1.00 73.81 255 ALA A C 1
ATOM 1911 O O . ALA A 1 255 ? 17.540 4.228 -15.033 1.00 73.81 255 ALA A O 1
ATOM 1912 N N . PHE A 1 256 ? 16.194 2.541 -14.417 1.00 70.31 256 PHE A N 1
ATOM 1913 C CA . PHE A 1 256 ? 17.134 1.932 -13.468 1.00 70.31 256 PHE A CA 1
ATOM 1914 C C . PHE A 1 256 ? 17.995 0.832 -14.076 1.00 70.31 256 PHE A C 1
ATOM 1916 O O . PHE A 1 256 ? 18.915 0.335 -13.427 1.00 70.31 256 PHE A O 1
ATOM 1923 N N . LEU A 1 257 ? 17.684 0.449 -15.307 1.00 81.44 257 LEU A N 1
ATOM 1924 C CA . LEU A 1 257 ? 18.341 -0.622 -16.017 1.00 81.44 257 LEU A CA 1
ATOM 1925 C C . LEU A 1 257 ? 19.152 -0.018 -17.160 1.00 81.44 257 LEU A C 1
ATOM 1927 O O . LEU A 1 257 ? 18.736 0.915 -17.843 1.00 81.44 257 LEU A O 1
ATOM 1931 N N . GLY A 1 258 ? 20.338 -0.560 -17.353 1.00 86.25 258 GLY A N 1
ATOM 1932 C CA . GLY A 1 258 ? 21.283 -0.134 -18.358 1.00 86.25 258 GLY A CA 1
ATOM 1933 C C . GLY A 1 258 ? 22.186 -1.291 -18.773 1.00 86.25 258 GLY A C 1
ATOM 1934 O O . GLY A 1 258 ? 22.129 -2.371 -18.183 1.00 86.25 258 GLY A O 1
ATOM 1935 N N . PRO A 1 259 ? 23.039 -1.071 -19.781 1.00 86.31 259 PRO A N 1
ATOM 1936 C CA . PRO A 1 259 ? 23.899 -2.113 -20.342 1.00 86.31 259 PRO A CA 1
ATOM 1937 C C . PRO A 1 259 ? 24.766 -2.810 -19.276 1.00 86.31 259 PRO A C 1
ATOM 1939 O O . PRO A 1 259 ? 24.927 -4.030 -19.287 1.00 86.31 259 PRO A O 1
ATOM 1942 N N . ASP A 1 260 ? 25.258 -2.037 -18.309 1.00 90.19 260 ASP A N 1
ATOM 1943 C CA . ASP A 1 260 ? 26.145 -2.514 -17.245 1.00 90.19 260 ASP A CA 1
ATOM 1944 C C . ASP A 1 260 ? 25.399 -2.948 -15.976 1.00 90.19 260 ASP A C 1
ATOM 1946 O O . ASP A 1 260 ? 26.038 -3.267 -14.973 1.00 90.19 260 ASP A O 1
ATOM 1950 N N . THR A 1 261 ? 24.058 -2.953 -15.979 1.00 87.44 261 THR A N 1
ATOM 1951 C CA . THR A 1 261 ? 23.291 -3.372 -14.802 1.00 87.44 261 THR A CA 1
ATOM 1952 C C . THR A 1 261 ? 23.566 -4.847 -14.512 1.00 87.44 261 THR A C 1
ATOM 1954 O O . THR A 1 261 ? 23.342 -5.677 -15.403 1.00 87.44 261 THR A O 1
ATOM 1957 N N . PRO A 1 262 ? 24.018 -5.183 -13.289 1.00 86.75 262 PRO A N 1
ATOM 1958 C CA . PRO A 1 262 ? 24.225 -6.565 -12.890 1.00 86.75 262 PRO A CA 1
ATOM 1959 C C . PRO A 1 262 ? 22.906 -7.343 -12.889 1.00 86.75 262 PRO A C 1
ATOM 1961 O O . PRO A 1 262 ? 21.879 -6.815 -12.464 1.00 86.75 262 PRO A O 1
ATOM 1964 N N . VAL A 1 263 ? 22.906 -8.581 -13.384 1.00 84.00 263 VAL A N 1
ATOM 1965 C CA . VAL A 1 263 ? 21.689 -9.421 -13.402 1.00 84.00 263 VAL A CA 1
ATOM 1966 C C . VAL A 1 263 ? 21.412 -10.081 -12.053 1.00 84.00 263 VAL A C 1
ATOM 1968 O O . VAL A 1 263 ? 20.274 -10.461 -11.763 1.00 84.00 263 VAL A O 1
ATOM 1971 N N . ASP A 1 264 ? 22.433 -10.187 -11.205 1.00 77.38 264 ASP A N 1
ATOM 1972 C CA . ASP A 1 264 ? 22.312 -10.614 -9.823 1.00 77.38 264 ASP A CA 1
ATOM 1973 C C . ASP A 1 264 ? 21.678 -9.499 -8.976 1.00 77.38 264 ASP A C 1
ATOM 1975 O O . ASP A 1 264 ? 22.085 -8.343 -8.977 1.00 77.38 264 ASP A O 1
ATOM 1979 N N . GLY A 1 265 ? 20.605 -9.830 -8.256 1.00 67.31 265 GLY A N 1
ATOM 1980 C CA . GLY A 1 265 ? 19.915 -8.859 -7.399 1.00 67.31 265 GLY A CA 1
ATOM 1981 C C . GLY A 1 265 ? 18.913 -7.933 -8.105 1.00 67.31 265 GLY A C 1
ATOM 1982 O O . GLY A 1 265 ? 18.260 -7.148 -7.423 1.00 67.31 265 GLY A O 1
ATOM 1983 N N . ILE A 1 266 ? 18.680 -8.079 -9.418 1.00 73.69 266 ILE A N 1
ATOM 1984 C CA . ILE A 1 266 ? 17.613 -7.360 -10.158 1.00 73.69 266 ILE A CA 1
ATOM 1985 C C . ILE A 1 266 ? 16.188 -7.718 -9.669 1.00 73.69 266 ILE A C 1
ATOM 1987 O O . ILE A 1 266 ? 15.217 -7.029 -9.982 1.00 73.69 266 ILE A O 1
ATOM 1991 N N . GLY A 1 267 ? 16.040 -8.772 -8.860 1.00 71.75 267 GLY A N 1
ATOM 1992 C CA . GLY A 1 267 ? 14.745 -9.214 -8.327 1.00 71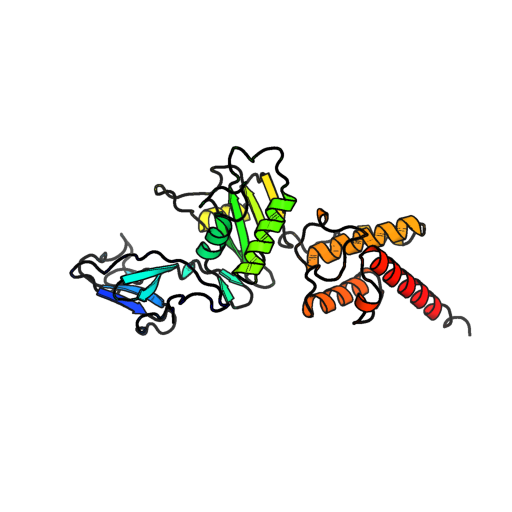.75 267 GLY A CA 1
ATOM 1993 C C . GLY A 1 267 ? 14.059 -10.284 -9.179 1.00 71.75 267 GLY A C 1
ATOM 1994 O O . GLY A 1 267 ? 12.831 -10.407 -9.147 1.00 71.75 267 GLY A O 1
ATOM 1995 N N . LEU A 1 268 ? 14.847 -11.050 -9.940 1.00 78.94 268 LEU A N 1
ATOM 1996 C CA . LEU A 1 268 ? 14.422 -12.302 -10.563 1.00 78.94 268 LEU A CA 1
ATOM 1997 C C . LEU A 1 268 ? 14.460 -13.424 -9.517 1.00 78.94 268 LEU A C 1
ATOM 1999 O O . LEU A 1 268 ? 15.505 -14.028 -9.277 1.00 78.94 268 LEU A O 1
ATOM 2003 N N . ASP A 1 269 ? 13.322 -13.680 -8.875 1.00 76.94 269 ASP A N 1
ATOM 2004 C CA . ASP A 1 269 ? 13.129 -14.897 -8.083 1.00 76.94 269 ASP A CA 1
ATOM 2005 C C . ASP A 1 269 ? 13.076 -16.146 -8.990 1.00 76.94 269 ASP A C 1
ATOM 2007 O O . ASP A 1 269 ? 13.021 -16.042 -10.218 1.00 76.94 269 ASP A O 1
ATOM 2011 N N . SER A 1 270 ? 13.093 -17.345 -8.398 1.00 76.88 270 SER A N 1
ATOM 2012 C CA . SER A 1 270 ? 13.096 -18.607 -9.156 1.00 76.88 270 SER A CA 1
ATOM 2013 C C . SER A 1 270 ? 11.921 -18.744 -10.132 1.00 76.88 270 SER A C 1
ATOM 2015 O O . SER A 1 270 ? 12.067 -19.391 -11.164 1.00 76.88 270 SER A O 1
ATOM 2017 N N . LEU A 1 271 ? 10.767 -18.138 -9.836 1.00 74.00 271 LEU A N 1
ATOM 2018 C CA . LEU A 1 271 ? 9.588 -18.206 -10.697 1.00 74.00 271 LEU A CA 1
ATOM 2019 C C . LEU A 1 271 ? 9.703 -17.214 -11.860 1.00 74.00 271 LEU A C 1
ATOM 2021 O O . LEU A 1 271 ? 9.484 -17.581 -13.014 1.00 74.00 271 LEU A O 1
ATOM 2025 N N . LYS A 1 272 ? 10.151 -15.989 -11.576 1.00 79.12 272 LYS A N 1
ATOM 2026 C CA . LYS A 1 272 ? 10.425 -14.958 -12.582 1.00 79.12 272 LYS A CA 1
ATOM 2027 C C . LYS A 1 272 ? 11.572 -15.323 -13.515 1.00 79.12 272 LYS A C 1
ATOM 2029 O O . LYS A 1 272 ? 11.571 -14.875 -14.655 1.00 79.12 272 LYS A O 1
ATOM 2034 N N . GLN A 1 273 ? 12.543 -16.122 -13.068 1.00 85.31 273 GLN A N 1
ATOM 2035 C CA . GLN A 1 273 ? 13.590 -16.651 -13.949 1.00 85.31 273 GLN A CA 1
ATOM 2036 C C . GLN A 1 273 ? 13.011 -17.579 -15.018 1.00 85.31 273 GLN A C 1
ATOM 2038 O O . GLN A 1 273 ? 13.338 -17.433 -16.193 1.00 85.31 273 GLN A O 1
ATOM 2043 N N . VAL A 1 274 ? 12.124 -18.499 -14.632 1.00 82.69 274 VAL A N 1
ATOM 2044 C CA . VAL A 1 274 ? 11.455 -19.395 -15.587 1.00 82.69 274 VAL A CA 1
ATOM 2045 C C . VAL A 1 274 ? 10.565 -18.586 -16.532 1.00 82.69 274 VAL A C 1
ATOM 2047 O O . VAL A 1 274 ? 10.602 -18.790 -17.742 1.00 82.69 274 VAL A O 1
ATOM 2050 N N . GLU A 1 275 ? 9.816 -17.618 -16.001 1.00 83.38 275 GLU A N 1
ATOM 2051 C CA . GLU A 1 275 ? 8.988 -16.713 -16.803 1.00 83.38 275 GLU A CA 1
ATOM 2052 C C . GLU A 1 275 ? 9.816 -15.894 -17.804 1.00 83.38 275 GLU A C 1
ATOM 2054 O O . GLU A 1 275 ? 9.460 -15.806 -18.978 1.00 83.38 275 GLU A O 1
ATOM 2059 N N . PHE A 1 276 ? 10.958 -15.354 -17.371 1.00 89.19 276 PHE A N 1
ATOM 2060 C CA . PHE A 1 276 ? 11.897 -14.644 -18.235 1.00 89.19 276 PHE A CA 1
ATOM 2061 C C . PHE A 1 276 ? 12.362 -15.513 -19.406 1.00 89.19 276 PHE A C 1
ATOM 2063 O O . PHE A 1 276 ? 12.306 -15.064 -20.550 1.00 89.19 276 PHE A O 1
ATOM 2070 N N . LEU A 1 277 ? 12.772 -16.756 -19.136 1.00 90.06 277 LEU A N 1
ATOM 2071 C CA . LEU A 1 277 ? 13.252 -17.684 -20.161 1.00 90.06 277 LEU A CA 1
ATOM 2072 C C . LEU A 1 277 ? 12.167 -18.019 -21.188 1.00 90.06 277 LEU A C 1
ATOM 2074 O O . LEU A 1 277 ? 12.420 -17.917 -22.388 1.00 90.06 277 LEU A O 1
ATOM 2078 N N . MET A 1 278 ? 10.946 -18.318 -20.732 1.00 82.50 278 MET A N 1
ATOM 2079 C CA . MET A 1 278 ? 9.807 -18.576 -21.623 1.00 82.50 278 MET A CA 1
ATOM 2080 C C . MET A 1 278 ? 9.477 -17.364 -22.504 1.00 82.50 278 MET A C 1
ATOM 2082 O O . MET A 1 278 ? 9.167 -17.515 -23.686 1.00 82.50 278 MET A O 1
ATOM 2086 N N . LEU A 1 279 ? 9.550 -16.150 -21.949 1.00 84.19 279 LEU A N 1
ATOM 2087 C CA . LEU A 1 279 ? 9.284 -14.920 -22.698 1.00 84.19 279 LEU A CA 1
ATOM 2088 C C . LEU A 1 279 ? 10.385 -14.618 -23.719 1.00 84.19 279 LEU A C 1
ATOM 2090 O O . LEU A 1 279 ? 10.072 -14.218 -24.835 1.00 84.19 279 LEU A O 1
ATOM 2094 N N . VAL A 1 280 ? 11.657 -14.838 -23.375 1.00 88.75 280 VAL A N 1
ATOM 2095 C CA . VAL A 1 280 ? 12.785 -14.709 -24.313 1.00 88.75 280 VAL A CA 1
ATOM 2096 C C . VAL A 1 280 ? 12.644 -15.685 -25.478 1.00 88.75 280 VAL A C 1
ATOM 2098 O O . VAL A 1 280 ? 12.785 -15.272 -26.630 1.00 88.75 280 VAL A O 1
ATOM 2101 N N . GLU A 1 281 ? 12.312 -16.945 -25.203 1.00 86.06 281 GLU A N 1
ATOM 2102 C CA . GLU A 1 281 ? 12.082 -17.947 -26.244 1.00 86.06 281 GLU A CA 1
ATOM 2103 C C . GLU A 1 281 ? 10.889 -17.569 -27.129 1.00 86.06 281 GLU A C 1
ATOM 2105 O O . GLU A 1 281 ? 11.008 -17.560 -28.353 1.00 86.06 281 GLU A O 1
ATOM 2110 N N . SER A 1 282 ? 9.771 -17.158 -26.525 1.00 80.62 282 SER A N 1
ATOM 2111 C CA . SER A 1 282 ? 8.575 -16.734 -27.256 1.00 80.62 282 SER A CA 1
ATOM 2112 C C . SER A 1 282 ? 8.797 -15.484 -28.114 1.00 80.62 282 SER A C 1
ATOM 2114 O O . SER A 1 282 ? 8.222 -15.383 -29.198 1.00 80.62 282 SER A O 1
ATOM 2116 N N . ASP A 1 283 ? 9.563 -14.504 -27.632 1.00 82.44 283 ASP A N 1
ATOM 2117 C CA . ASP A 1 283 ? 9.735 -13.219 -28.317 1.00 82.44 283 ASP A CA 1
ATOM 2118 C C . ASP A 1 283 ? 10.851 -13.247 -29.362 1.00 82.44 283 ASP A C 1
ATOM 2120 O O . ASP A 1 283 ? 10.740 -12.596 -30.404 1.00 82.44 283 ASP A O 1
ATOM 2124 N N . LEU A 1 284 ? 11.949 -13.950 -29.067 1.00 85.19 284 LEU A N 1
ATOM 2125 C CA . LEU A 1 284 ? 13.168 -13.935 -29.879 1.00 85.19 284 LEU A CA 1
ATOM 2126 C C . LEU A 1 284 ? 13.405 -15.244 -30.638 1.00 85.19 284 LEU A C 1
ATOM 2128 O O . LEU A 1 284 ? 14.251 -15.257 -31.534 1.00 85.19 284 LEU A O 1
ATOM 2132 N N . GLY A 1 285 ? 12.687 -16.321 -30.303 1.00 83.69 285 GLY A N 1
ATOM 2133 C CA . GLY A 1 285 ? 12.906 -17.657 -30.862 1.00 83.69 285 GLY A CA 1
ATOM 2134 C C . GLY A 1 285 ? 14.188 -18.319 -30.352 1.00 83.69 285 GLY A C 1
ATOM 2135 O O . GLY A 1 285 ? 14.802 -19.091 -31.082 1.00 83.69 285 GLY A O 1
ATOM 2136 N N . VAL A 1 286 ? 14.640 -17.965 -29.142 1.00 87.94 286 VAL A N 1
ATOM 2137 C CA . VAL A 1 286 ? 15.934 -18.394 -28.587 1.00 87.94 286 VAL A CA 1
ATOM 2138 C C . VAL A 1 286 ? 15.740 -19.080 -27.249 1.00 87.94 286 VAL A C 1
ATOM 2140 O O . VAL A 1 286 ? 15.334 -18.440 -26.283 1.00 87.94 286 VAL A O 1
ATOM 2143 N N . ALA A 1 287 ? 16.106 -20.356 -27.178 1.00 89.44 287 ALA A N 1
ATOM 2144 C CA . ALA A 1 287 ? 16.174 -21.082 -25.920 1.00 89.44 287 ALA A CA 1
ATOM 2145 C C . ALA A 1 287 ? 17.517 -20.806 -25.223 1.00 89.44 287 ALA A C 1
ATOM 2147 O O . ALA A 1 287 ? 18.591 -21.104 -25.759 1.00 89.44 287 ALA A O 1
ATOM 2148 N N . LEU A 1 288 ? 17.445 -20.235 -24.021 1.00 90.62 288 LEU A N 1
ATOM 2149 C CA . LEU A 1 288 ? 18.583 -20.049 -23.123 1.00 90.62 288 LEU A CA 1
ATOM 2150 C C . LEU A 1 288 ? 18.608 -21.159 -22.058 1.00 90.62 288 LEU A C 1
ATOM 2152 O O . LEU A 1 288 ? 17.549 -21.652 -21.665 1.00 90.62 288 LEU A O 1
ATOM 2156 N N . PRO A 1 289 ? 19.791 -21.550 -21.558 1.00 89.12 289 PRO A N 1
ATOM 2157 C CA . PRO A 1 289 ? 19.894 -22.548 -20.500 1.00 89.12 289 PRO A CA 1
ATOM 2158 C C . PRO A 1 289 ? 19.411 -21.984 -19.153 1.00 89.12 289 PRO A C 1
ATOM 2160 O O . PRO A 1 289 ? 19.489 -20.783 -18.904 1.00 89.12 289 PRO A O 1
ATOM 2163 N N . MET A 1 290 ? 18.930 -22.851 -18.255 1.00 84.69 290 MET A N 1
ATOM 2164 C CA . MET A 1 290 ? 18.417 -22.443 -16.933 1.00 84.69 290 MET A CA 1
ATOM 2165 C C . MET A 1 290 ? 19.469 -21.738 -16.061 1.00 84.69 290 MET A C 1
ATOM 2167 O O . MET A 1 290 ? 19.116 -20.903 -15.235 1.00 84.69 290 MET A O 1
ATOM 2171 N N . ASP A 1 291 ? 20.751 -22.047 -16.253 1.00 86.69 291 ASP A N 1
ATOM 2172 C CA . ASP A 1 291 ? 21.895 -21.468 -15.544 1.00 86.69 291 ASP A CA 1
ATOM 2173 C C . ASP A 1 291 ? 22.555 -20.305 -16.309 1.00 86.69 291 ASP A C 1
ATOM 2175 O O . ASP A 1 291 ? 23.708 -19.961 -16.048 1.00 86.69 291 ASP A O 1
ATOM 2179 N N . TRP A 1 292 ? 21.827 -19.655 -17.225 1.00 87.94 292 TRP A N 1
ATOM 2180 C CA . TRP A 1 292 ? 22.312 -18.520 -18.023 1.00 87.94 292 TRP A CA 1
ATOM 2181 C C . TRP A 1 292 ? 23.009 -17.428 -17.195 1.00 87.94 292 TRP A C 1
ATOM 2183 O O . TRP A 1 292 ? 23.959 -16.809 -17.675 1.00 87.94 292 TRP A O 1
ATOM 2193 N N . SER A 1 293 ? 22.592 -17.212 -15.942 1.00 83.25 293 SER A N 1
ATOM 2194 C CA . SER A 1 293 ? 23.177 -16.212 -15.039 1.00 83.25 293 SER A CA 1
ATOM 2195 C C . SER A 1 293 ? 24.615 -16.530 -14.613 1.00 83.25 293 SER A C 1
ATOM 2197 O O . SER A 1 293 ? 25.314 -15.654 -14.118 1.00 83.25 293 SER A O 1
ATOM 2199 N N . ALA A 1 294 ? 25.080 -17.771 -14.793 1.00 83.62 294 ALA A N 1
ATOM 2200 C CA . ALA A 1 294 ? 26.490 -18.123 -14.622 1.00 83.62 294 ALA A CA 1
ATOM 2201 C C . ALA A 1 294 ? 27.352 -17.649 -15.806 1.00 83.62 294 ALA A C 1
ATOM 2203 O O . ALA A 1 294 ? 28.551 -17.429 -15.649 1.00 83.62 294 ALA A O 1
ATOM 2204 N N . SER A 1 295 ? 26.737 -17.490 -16.983 1.00 85.50 295 SER A N 1
ATOM 2205 C CA . SER A 1 295 ? 27.403 -17.110 -18.236 1.00 85.50 295 SER A CA 1
ATOM 2206 C C . SER A 1 295 ? 27.254 -15.623 -18.576 1.00 85.50 295 SER A C 1
ATOM 2208 O O . SER A 1 295 ? 28.028 -15.099 -19.373 1.00 85.50 295 SER A O 1
ATOM 2210 N N . ALA A 1 296 ? 26.281 -14.937 -17.975 1.00 89.88 296 ALA A N 1
ATOM 2211 C CA . ALA A 1 296 ? 26.029 -13.516 -18.167 1.00 89.88 296 ALA A CA 1
ATOM 2212 C C . ALA A 1 296 ? 25.828 -12.825 -16.818 1.00 89.88 296 ALA A C 1
ATOM 2214 O O . ALA A 1 296 ? 24.942 -13.197 -16.054 1.00 89.88 296 ALA A O 1
ATOM 2215 N N . THR A 1 297 ? 26.638 -11.804 -16.541 1.00 89.94 297 THR A N 1
ATOM 2216 C CA . THR A 1 297 ? 26.602 -11.047 -15.279 1.00 89.94 297 THR A CA 1
ATOM 2217 C C . THR A 1 297 ? 25.960 -9.670 -15.429 1.00 89.94 297 THR A C 1
ATOM 2219 O O . THR A 1 297 ? 25.607 -9.058 -14.429 1.00 89.94 297 THR A O 1
ATOM 2222 N N . THR A 1 298 ? 25.758 -9.192 -16.658 1.00 93.44 298 THR A N 1
ATOM 2223 C CA . THR A 1 298 ? 25.195 -7.873 -16.995 1.00 93.44 298 THR A CA 1
ATOM 2224 C C . THR A 1 298 ? 24.189 -7.968 -18.141 1.00 93.44 298 THR A C 1
ATOM 2226 O O . THR A 1 298 ? 24.158 -8.967 -18.860 1.00 93.44 298 THR A O 1
ATOM 2229 N N . LEU A 1 299 ? 23.393 -6.917 -18.374 1.00 92.19 299 LEU A N 1
ATOM 2230 C CA . LEU A 1 299 ? 22.470 -6.889 -19.520 1.00 92.19 299 LEU A CA 1
ATOM 2231 C C . LEU A 1 299 ? 23.196 -6.952 -20.870 1.00 92.19 299 LEU A C 1
ATOM 2233 O O . LEU A 1 299 ? 22.722 -7.634 -21.775 1.00 92.19 299 LEU A O 1
ATOM 2237 N N . SER A 1 300 ? 24.361 -6.312 -20.997 1.00 91.81 300 SER A N 1
ATOM 2238 C CA . SER A 1 300 ? 25.207 -6.426 -22.193 1.00 91.81 300 SER A CA 1
ATOM 2239 C C . SER A 1 300 ? 25.693 -7.857 -22.423 1.00 91.81 300 SER A C 1
ATOM 2241 O O . SER A 1 300 ? 25.550 -8.380 -23.523 1.00 91.81 300 SER A O 1
ATOM 2243 N N . SER A 1 301 ? 26.213 -8.528 -21.388 1.00 93.75 301 SER A N 1
ATOM 2244 C CA . SER A 1 301 ? 26.691 -9.914 -21.534 1.00 93.75 301 SER A CA 1
ATOM 2245 C C . SER A 1 301 ? 25.549 -10.911 -21.760 1.00 93.75 301 SER A C 1
ATOM 2247 O O . SER A 1 301 ? 25.728 -11.911 -22.452 1.00 93.75 301 SER A O 1
ATOM 2249 N N . LEU A 1 302 ? 24.348 -10.620 -21.253 1.00 94.06 302 LEU A N 1
ATOM 2250 C CA . LEU A 1 302 ? 23.146 -11.397 -21.550 1.00 94.06 302 LEU A CA 1
ATOM 2251 C C . LEU A 1 302 ? 22.681 -11.200 -22.998 1.00 94.06 302 LEU A C 1
ATOM 2253 O O . LEU A 1 302 ? 22.257 -12.157 -23.643 1.00 94.06 302 LEU A O 1
ATOM 2257 N N . ALA A 1 303 ? 22.793 -9.984 -23.534 1.00 93.06 303 ALA A N 1
ATOM 2258 C CA . ALA A 1 303 ? 22.545 -9.722 -24.946 1.00 93.06 303 ALA A CA 1
ATOM 2259 C C . ALA A 1 303 ? 23.534 -10.498 -25.838 1.00 93.06 303 ALA A C 1
ATOM 2261 O O . ALA A 1 303 ? 23.110 -11.158 -26.788 1.00 93.06 303 ALA A O 1
ATOM 2262 N N . ASP A 1 304 ? 24.823 -10.513 -25.487 1.00 92.31 304 ASP A N 1
ATOM 2263 C CA . ASP A 1 304 ? 25.833 -11.320 -26.183 1.00 92.31 304 ASP A CA 1
ATOM 2264 C C . ASP A 1 304 ? 25.509 -12.825 -26.140 1.00 92.31 304 ASP A C 1
ATOM 2266 O O . ASP A 1 304 ? 25.612 -13.510 -27.161 1.00 92.31 304 ASP A O 1
ATOM 2270 N N . LEU A 1 305 ? 25.061 -13.337 -24.987 1.00 93.62 305 LEU A N 1
ATOM 2271 C CA . LEU A 1 305 ? 24.641 -14.733 -24.826 1.00 93.62 305 LEU A CA 1
ATOM 2272 C C . LEU A 1 305 ? 23.431 -15.081 -25.709 1.00 93.62 305 LEU A C 1
ATOM 2274 O O . LEU A 1 305 ? 23.411 -16.123 -26.360 1.00 93.62 305 LEU A O 1
ATOM 2278 N N . ILE A 1 306 ? 22.431 -14.201 -25.783 1.00 92.75 306 ILE A N 1
ATOM 2279 C CA . ILE A 1 306 ? 21.276 -14.391 -26.672 1.00 92.75 306 ILE A CA 1
ATOM 2280 C C . ILE A 1 306 ? 21.726 -14.404 -28.133 1.00 92.75 306 ILE A C 1
ATOM 2282 O O . ILE A 1 306 ? 21.271 -15.245 -28.908 1.00 92.75 306 ILE A O 1
ATOM 2286 N N . GLN A 1 307 ? 22.618 -13.494 -28.526 1.00 90.25 307 GLN A N 1
ATOM 2287 C CA . GLN A 1 307 ? 23.104 -13.428 -29.901 1.00 90.25 307 GLN A CA 1
ATOM 2288 C C . GLN A 1 307 ? 23.895 -14.686 -30.290 1.00 90.25 307 GLN A C 1
ATOM 2290 O O . GLN A 1 307 ? 23.680 -15.212 -31.380 1.00 90.25 307 GLN A O 1
ATOM 2295 N N . SER A 1 308 ? 24.747 -15.215 -29.408 1.00 89.75 308 SER A N 1
ATOM 2296 C CA . SER A 1 308 ? 25.511 -16.436 -29.699 1.00 89.75 308 SER A CA 1
ATOM 2297 C C . SER A 1 308 ? 24.607 -17.663 -29.874 1.00 89.75 308 SER A C 1
ATOM 2299 O O . SER A 1 308 ? 24.808 -18.448 -30.802 1.00 89.75 308 SER A O 1
ATOM 2301 N N . HIS A 1 309 ? 23.557 -17.789 -29.057 1.00 89.56 309 HIS A N 1
ATOM 2302 C CA . HIS A 1 309 ? 22.556 -18.848 -29.202 1.00 89.56 309 HIS A CA 1
ATOM 2303 C C . HIS A 1 309 ? 21.733 -18.708 -30.491 1.00 89.56 309 HIS A C 1
ATOM 2305 O O . HIS A 1 309 ? 21.404 -19.714 -31.120 1.00 89.56 309 HIS A O 1
ATOM 2311 N N . ARG A 1 310 ? 21.440 -17.477 -30.933 1.00 85.38 310 ARG A N 1
ATOM 2312 C CA . ARG A 1 310 ? 20.784 -17.225 -32.230 1.00 85.38 310 ARG A CA 1
ATOM 2313 C C . ARG A 1 310 ? 21.635 -17.672 -33.403 1.00 85.38 310 ARG A C 1
ATOM 2315 O O . ARG A 1 310 ? 21.125 -18.339 -34.300 1.00 85.38 310 ARG A O 1
ATOM 2322 N N . ASP A 1 311 ? 22.910 -17.301 -33.390 1.00 83.19 311 ASP A N 1
ATOM 2323 C CA . ASP A 1 311 ? 23.842 -17.639 -34.464 1.00 83.19 311 ASP A CA 1
ATOM 2324 C C . ASP A 1 311 ? 24.061 -19.163 -34.530 1.00 83.19 311 ASP A C 1
ATOM 2326 O O . ASP A 1 311 ? 24.091 -19.740 -35.617 1.00 83.19 311 ASP A O 1
ATOM 2330 N N . GLY A 1 312 ? 24.109 -19.834 -33.371 1.00 77.81 312 GLY A N 1
ATOM 2331 C CA . GLY A 1 312 ? 24.174 -21.296 -33.277 1.00 77.81 312 GLY A CA 1
ATOM 2332 C C . GLY A 1 312 ? 22.916 -22.011 -33.786 1.00 77.81 312 GLY A C 1
ATOM 2333 O O . GLY A 1 312 ? 23.032 -22.996 -34.512 1.00 77.81 312 GLY A O 1
ATOM 2334 N N . ALA A 1 313 ? 21.720 -21.505 -33.467 1.00 65.81 313 ALA A N 1
ATOM 2335 C CA . ALA A 1 313 ? 20.448 -22.072 -33.935 1.00 65.81 313 ALA A CA 1
ATOM 2336 C C . ALA A 1 313 ? 20.216 -21.876 -35.449 1.00 65.81 313 ALA A C 1
ATOM 2338 O O . ALA A 1 313 ? 19.584 -22.708 -36.106 1.00 65.81 313 ALA A O 1
ATOM 2339 N N . ALA A 1 314 ? 20.745 -20.791 -36.023 1.00 60.66 314 ALA A N 1
ATOM 2340 C CA . ALA A 1 314 ? 20.723 -20.555 -37.467 1.00 60.66 314 ALA A CA 1
ATOM 2341 C C . ALA A 1 314 ? 21.693 -21.479 -38.231 1.00 60.66 314 ALA A C 1
ATOM 2343 O O . ALA A 1 314 ? 21.419 -21.851 -39.370 1.00 60.66 314 ALA A O 1
ATOM 2344 N N . ALA A 1 315 ? 22.809 -21.877 -37.610 1.00 59.28 315 ALA A N 1
ATOM 2345 C CA . ALA A 1 315 ? 23.778 -22.792 -38.213 1.00 59.28 315 ALA A CA 1
ATOM 2346 C C . ALA A 1 315 ? 23.273 -24.246 -38.267 1.00 59.28 315 ALA A C 1
ATOM 2348 O O . ALA A 1 315 ? 23.505 -24.933 -39.256 1.00 59.28 315 ALA A O 1
ATOM 2349 N N . THR A 1 316 ? 22.537 -24.712 -37.252 1.00 55.94 316 THR A N 1
ATOM 2350 C CA . THR A 1 316 ? 21.979 -26.079 -37.211 1.00 55.94 316 THR A CA 1
ATOM 2351 C C . THR A 1 316 ? 20.768 -26.284 -38.120 1.00 55.94 316 THR A C 1
ATOM 2353 O O . THR A 1 316 ? 20.522 -27.402 -38.559 1.00 55.94 316 THR A O 1
ATOM 2356 N N . THR A 1 317 ? 20.026 -25.226 -38.452 1.00 52.41 317 THR A N 1
ATOM 2357 C CA . THR A 1 317 ? 18.873 -25.293 -39.371 1.00 52.41 317 THR A CA 1
ATOM 2358 C C . THR A 1 317 ? 19.264 -25.231 -40.854 1.00 52.41 317 THR A C 1
ATOM 2360 O O . THR A 1 317 ? 18.457 -25.586 -41.712 1.00 52.41 317 THR A O 1
ATOM 2363 N N . GLY A 1 318 ? 20.499 -24.824 -41.174 1.00 47.16 318 GLY A N 1
ATOM 2364 C CA . GLY A 1 318 ? 21.017 -24.746 -42.546 1.00 47.16 318 GLY A CA 1
ATOM 2365 C C . GLY A 1 318 ? 21.525 -26.069 -43.138 1.00 47.16 318 GLY A C 1
ATOM 2366 O O . GLY A 1 318 ? 21.628 -26.166 -44.359 1.00 47.16 318 GLY A O 1
ATOM 2367 N N . ASP A 1 319 ? 21.804 -27.082 -42.311 1.00 45.72 319 ASP A N 1
ATOM 2368 C CA . ASP A 1 319 ? 22.411 -28.355 -42.747 1.00 45.72 319 ASP A CA 1
ATOM 2369 C C . ASP A 1 319 ? 21.385 -29.443 -43.139 1.00 45.72 319 ASP A C 1
ATOM 2371 O O . ASP A 1 319 ? 21.745 -30.439 -43.762 1.00 45.72 319 ASP A O 1
ATOM 2375 N N . GLU A 1 320 ? 20.087 -29.263 -42.856 1.00 45.16 320 GLU A N 1
ATOM 2376 C CA . GLU A 1 320 ? 19.054 -30.280 -43.151 1.00 45.16 320 GLU A CA 1
ATOM 2377 C C . GLU A 1 320 ? 18.397 -30.157 -44.544 1.00 45.16 320 GLU A C 1
ATOM 2379 O O . GLU A 1 320 ? 17.540 -30.964 -44.889 1.00 45.16 320 GLU A O 1
ATOM 2384 N N . HIS A 1 321 ? 18.781 -29.179 -45.376 1.00 45.44 321 HIS A N 1
ATOM 2385 C CA . HIS A 1 321 ? 18.251 -29.019 -46.750 1.00 45.44 321 HIS A CA 1
ATOM 2386 C C . HIS A 1 321 ? 19.290 -29.291 -47.856 1.00 45.44 321 HIS A C 1
ATOM 2388 O O . HIS A 1 321 ? 19.070 -28.948 -49.019 1.00 45.44 321 HIS A O 1
ATOM 2394 N N . GLY A 1 322 ? 20.417 -29.915 -47.505 1.00 46.88 322 GLY A N 1
ATOM 2395 C CA . GLY A 1 322 ? 21.491 -30.291 -48.425 1.00 46.88 322 GLY A CA 1
ATOM 2396 C C . GLY A 1 322 ? 21.729 -31.800 -48.491 1.00 46.88 322 GLY A C 1
ATOM 2397 O O . GLY A 1 322 ? 22.854 -32.234 -48.261 1.00 46.88 322 GLY A O 1
ATOM 2398 N N . ALA A 1 323 ? 20.697 -32.593 -48.793 1.00 36.31 323 ALA A N 1
ATOM 2399 C CA . ALA A 1 323 ? 20.824 -33.995 -49.206 1.00 36.31 323 ALA A CA 1
ATOM 2400 C C . ALA A 1 323 ? 19.742 -34.355 -50.231 1.00 36.31 323 ALA A C 1
ATOM 2402 O O . ALA A 1 323 ? 18.567 -33.991 -49.996 1.00 36.31 323 ALA A O 1
#